Protein AF-A0A931YQI1-F1 (afdb_monomer)

Radius of gyration: 20.2 Å; Cα contacts (8 Å, |Δi|>4): 241; chains: 1; bounding box: 61×35×52 Å

Nearest PDB structures (foldseek):
  4rg7-assembly1_B  TM=4.042E-01  e=3.502E-01  Homo sapiens
  4g2v-assembly1_A  TM=3.066E-01  e=2.556E-01  Mus musculus
  8rch-assembly1_B  TM=4.484E-01  e=3.179E+00  Homo sapiens

Structure (mmCIF, N/CA/C/O backbone):
data_AF-A0A931YQI1-F1
#
_entry.id   AF-A0A931YQI1-F1
#
loop_
_atom_site.group_PDB
_atom_site.id
_atom_site.type_symbol
_atom_site.label_atom_id
_atom_site.label_alt_id
_atom_site.label_comp_id
_atom_site.label_asym_id
_atom_site.label_entity_id
_atom_site.label_seq_id
_atom_site.pdbx_PDB_ins_code
_atom_site.Cartn_x
_atom_site.Cartn_y
_atom_site.Cartn_z
_atom_site.occupancy
_atom_site.B_iso_or_equiv
_atom_site.auth_seq_id
_atom_site.auth_comp_id
_atom_site.auth_asym_id
_atom_site.auth_atom_id
_atom_site.pdbx_PDB_model_num
ATOM 1 N N . MET A 1 1 ? 25.572 1.770 -21.701 1.00 69.75 1 MET A N 1
ATOM 2 C CA . MET A 1 1 ? 25.308 1.684 -23.156 1.00 69.75 1 MET A CA 1
ATOM 3 C C . MET A 1 1 ? 24.157 0.734 -23.501 1.00 69.75 1 MET A C 1
ATOM 5 O O . MET A 1 1 ? 23.143 1.216 -23.980 1.00 69.75 1 MET A O 1
ATOM 9 N N . ALA A 1 2 ? 24.237 -0.583 -23.247 1.00 81.88 2 ALA A N 1
ATOM 10 C CA . ALA A 1 2 ? 23.136 -1.506 -23.600 1.00 81.88 2 ALA A CA 1
ATOM 11 C C . ALA A 1 2 ? 21.835 -1.260 -22.806 1.00 81.88 2 ALA A C 1
ATOM 13 O O . ALA A 1 2 ? 20.739 -1.320 -23.355 1.00 81.88 2 ALA A O 1
ATOM 14 N N . VAL A 1 3 ? 21.959 -0.948 -21.514 1.00 81.81 3 VAL A N 1
ATOM 15 C CA . VAL A 1 3 ? 20.817 -0.629 -20.645 1.00 81.81 3 VAL A CA 1
ATOM 16 C C . VAL A 1 3 ? 20.163 0.696 -21.044 1.00 81.81 3 VAL A C 1
ATOM 18 O O . VAL A 1 3 ? 18.943 0.760 -21.136 1.00 81.81 3 VAL A O 1
ATOM 21 N N . ASP A 1 4 ? 20.955 1.722 -21.357 1.00 82.75 4 ASP A N 1
ATOM 22 C CA . ASP A 1 4 ? 20.448 3.035 -21.786 1.00 82.75 4 ASP A CA 1
ATOM 23 C C . ASP A 1 4 ? 19.658 2.931 -23.098 1.00 82.75 4 ASP A C 1
ATOM 25 O O . ASP A 1 4 ? 18.602 3.541 -23.246 1.00 82.75 4 ASP A O 1
ATOM 29 N N . PHE A 1 5 ? 20.112 2.077 -24.024 1.00 88.25 5 PHE A N 1
ATOM 30 C CA . PHE A 1 5 ? 19.369 1.767 -25.246 1.00 88.25 5 PHE A CA 1
ATOM 31 C C . PHE A 1 5 ? 18.018 1.099 -24.953 1.00 88.25 5 PHE A C 1
ATOM 33 O O . PHE A 1 5 ? 17.005 1.442 -25.565 1.00 88.25 5 PHE A O 1
ATOM 40 N N . LEU A 1 6 ? 17.974 0.161 -24.000 1.00 86.94 6 LEU A N 1
ATOM 41 C CA . LEU A 1 6 ? 16.715 -0.457 -23.577 1.00 86.94 6 LEU A CA 1
ATOM 42 C C . LEU A 1 6 ? 15.779 0.561 -22.920 1.00 86.94 6 LEU A C 1
ATOM 44 O O . LEU A 1 6 ? 14.581 0.509 -23.179 1.00 86.94 6 LEU A O 1
ATOM 48 N N . TRP A 1 7 ? 16.303 1.507 -22.138 1.00 85.00 7 TRP A N 1
ATOM 49 C CA . TRP A 1 7 ? 15.513 2.605 -21.577 1.00 85.00 7 TRP A CA 1
ATOM 50 C C . TRP A 1 7 ? 14.932 3.518 -22.656 1.00 85.00 7 TRP A C 1
ATO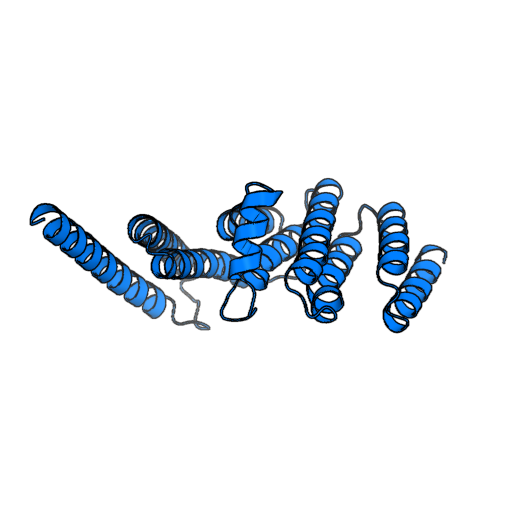M 52 O O . TRP A 1 7 ? 13.730 3.772 -22.641 1.00 85.00 7 TRP A O 1
ATOM 62 N N . ALA A 1 8 ? 15.734 3.940 -23.637 1.00 87.38 8 ALA A N 1
ATOM 63 C CA . ALA A 1 8 ? 15.239 4.725 -24.768 1.00 87.38 8 ALA A CA 1
ATOM 64 C C . ALA A 1 8 ? 14.134 3.973 -25.530 1.00 87.38 8 ALA A C 1
ATOM 66 O O . ALA A 1 8 ? 13.079 4.529 -25.833 1.00 87.38 8 ALA A O 1
ATOM 67 N N . ARG A 1 9 ? 14.321 2.667 -25.764 1.00 89.06 9 ARG A N 1
ATOM 68 C CA . ARG A 1 9 ? 13.300 1.824 -26.396 1.00 89.06 9 ARG A CA 1
ATOM 69 C C . ARG A 1 9 ? 12.042 1.689 -25.531 1.00 89.06 9 ARG A C 1
ATOM 71 O O . ARG A 1 9 ? 10.945 1.676 -26.079 1.00 89.06 9 ARG A O 1
ATOM 78 N N . ALA A 1 10 ? 12.180 1.586 -24.209 1.00 84.50 10 ALA A N 1
ATOM 79 C CA . ALA A 1 10 ? 11.050 1.541 -23.284 1.00 84.50 10 ALA A CA 1
ATOM 80 C C . ALA A 1 10 ? 10.209 2.824 -23.375 1.00 84.50 10 ALA A C 1
ATOM 82 O O . ALA A 1 10 ? 8.987 2.734 -23.468 1.00 84.50 10 ALA A O 1
ATOM 83 N N . ILE A 1 11 ? 10.852 3.994 -23.433 1.00 84.88 11 ILE A N 1
ATOM 84 C CA . ILE A 1 11 ? 10.171 5.287 -23.606 1.00 84.88 11 ILE A CA 1
ATOM 85 C C . ILE A 1 11 ? 9.353 5.289 -24.904 1.00 84.88 11 ILE A C 1
ATOM 87 O O . ILE A 1 11 ? 8.146 5.503 -24.858 1.00 84.88 11 ILE A O 1
ATOM 91 N N . VAL A 1 12 ? 9.960 4.908 -26.033 1.00 88.25 12 VAL A N 1
ATOM 92 C CA . VAL A 1 12 ? 9.254 4.833 -27.327 1.00 88.25 12 VAL A CA 1
ATOM 93 C C . VAL A 1 12 ? 8.060 3.871 -27.271 1.00 88.25 12 VAL A C 1
ATOM 95 O O . VAL A 1 12 ? 6.976 4.185 -27.750 1.00 88.25 12 VAL A O 1
ATOM 98 N N . ARG A 1 13 ? 8.208 2.686 -26.660 1.00 88.19 13 ARG A N 1
ATOM 99 C CA . ARG A 1 13 ? 7.087 1.734 -26.517 1.00 88.19 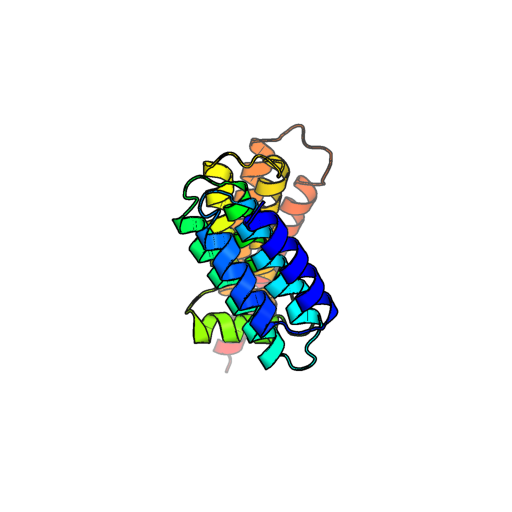13 ARG A CA 1
ATOM 100 C C . ARG A 1 13 ? 5.968 2.263 -25.623 1.00 88.19 13 ARG A C 1
ATOM 102 O O . ARG A 1 13 ? 4.812 1.906 -25.846 1.00 88.19 13 ARG A O 1
ATOM 109 N N . HIS A 1 14 ? 6.306 3.063 -24.613 1.00 84.06 14 HIS A N 1
ATOM 110 C CA . HIS A 1 14 ? 5.327 3.724 -23.758 1.00 84.06 14 HIS A CA 1
ATOM 111 C C . HIS A 1 14 ? 4.516 4.753 -24.554 1.00 84.06 14 HIS A C 1
ATOM 113 O O . HIS A 1 14 ? 3.289 4.709 -24.509 1.00 84.06 14 HIS A O 1
ATOM 119 N N . GLU A 1 15 ? 5.186 5.606 -25.334 1.00 85.12 15 GLU A N 1
ATOM 120 C CA . GLU A 1 15 ? 4.550 6.602 -26.210 1.00 85.12 15 GLU A CA 1
ATOM 121 C C . GLU A 1 15 ? 3.655 5.949 -27.274 1.00 85.12 15 GLU A C 1
ATOM 123 O O . GLU A 1 15 ? 2.538 6.395 -27.519 1.00 85.12 15 GLU A O 1
ATOM 128 N N . GLU A 1 16 ? 4.095 4.824 -27.845 1.00 89.88 16 GLU A N 1
ATOM 129 C CA . GLU A 1 16 ? 3.312 4.021 -28.795 1.00 89.88 16 GLU A CA 1
ATOM 130 C C . GLU A 1 16 ? 2.153 3.236 -28.135 1.00 89.88 16 GLU A C 1
ATOM 132 O O . GLU A 1 16 ? 1.448 2.495 -28.822 1.00 89.88 16 GLU A O 1
ATOM 137 N N . LYS A 1 17 ? 1.974 3.327 -26.808 1.00 88.19 17 LYS A N 1
ATOM 138 C CA . LYS A 1 17 ? 1.012 2.539 -26.009 1.00 88.19 17 LYS A CA 1
ATOM 139 C C . LYS A 1 17 ? 1.153 1.016 -26.158 1.00 88.19 17 LYS A C 1
ATOM 141 O O . LYS A 1 17 ? 0.227 0.249 -25.883 1.00 88.19 17 LYS A O 1
ATOM 146 N N . LYS A 1 18 ? 2.337 0.528 -26.541 1.00 90.00 18 LYS A N 1
ATOM 147 C CA . LYS A 1 18 ? 2.644 -0.907 -26.676 1.00 90.00 18 LYS A CA 1
ATOM 148 C C . LYS A 1 18 ? 3.073 -1.496 -25.334 1.00 90.00 18 LYS A C 1
ATOM 150 O O . LYS A 1 18 ? 4.205 -1.948 -25.156 1.00 90.00 18 LYS A O 1
ATOM 155 N N . TYR A 1 19 ? 2.157 -1.502 -24.366 1.00 88.88 19 TYR A N 1
ATOM 156 C CA . TYR A 1 19 ? 2.468 -1.810 -22.965 1.00 88.88 19 TYR A CA 1
ATOM 157 C C . TYR A 1 19 ? 3.000 -3.232 -22.724 1.00 88.88 19 TYR A C 1
ATOM 159 O O . TYR A 1 19 ? 3.830 -3.434 -21.840 1.00 88.88 19 TYR A O 1
ATOM 167 N N . TYR A 1 20 ? 2.592 -4.220 -23.526 1.00 86.25 20 TYR A N 1
ATOM 168 C CA . TYR A 1 20 ? 3.144 -5.578 -23.434 1.00 86.25 20 TYR A CA 1
ATOM 169 C C . TYR A 1 20 ? 4.604 -5.653 -23.911 1.00 86.25 20 TYR A C 1
ATOM 171 O O . TYR A 1 20 ? 5.420 -6.336 -23.291 1.00 86.25 20 TYR A O 1
ATOM 179 N N . GLU A 1 21 ? 4.962 -4.914 -24.966 1.00 87.94 21 GLU A N 1
ATOM 180 C CA . GLU A 1 21 ? 6.357 -4.801 -25.413 1.00 87.94 21 GLU A CA 1
ATOM 181 C C . GLU A 1 21 ? 7.197 -4.030 -24.391 1.00 87.94 21 GLU A C 1
ATOM 183 O O . GLU A 1 21 ? 8.312 -4.443 -24.068 1.00 87.94 21 GLU A O 1
ATOM 188 N N . LEU A 1 22 ? 6.641 -2.952 -23.828 1.00 87.06 22 LEU A N 1
ATOM 189 C CA . LEU A 1 22 ? 7.250 -2.215 -22.723 1.00 87.06 22 LEU A CA 1
ATOM 190 C C . LEU A 1 22 ? 7.536 -3.141 -21.531 1.00 87.06 22 LEU A C 1
ATOM 192 O O . LEU A 1 22 ? 8.652 -3.151 -21.019 1.00 87.06 22 LEU A O 1
ATOM 196 N N . LEU A 1 23 ? 6.578 -3.985 -21.134 1.00 86.06 23 LEU A N 1
ATOM 197 C CA . LEU A 1 23 ? 6.764 -4.957 -20.056 1.00 86.06 23 LEU A CA 1
ATOM 198 C C . LEU A 1 23 ? 7.920 -5.930 -20.346 1.00 86.06 23 LEU A C 1
ATOM 200 O O . LEU A 1 23 ? 8.713 -6.235 -19.451 1.00 86.06 23 LEU A O 1
ATOM 204 N N . ALA A 1 24 ? 8.052 -6.410 -21.586 1.00 87.44 24 ALA A N 1
ATOM 205 C CA . ALA A 1 24 ? 9.160 -7.281 -21.978 1.00 87.44 24 ALA A CA 1
ATOM 206 C C . ALA A 1 24 ? 10.521 -6.572 -21.848 1.00 87.44 24 ALA A C 1
ATOM 208 O O . ALA A 1 24 ? 11.465 -7.146 -21.300 1.00 87.44 24 ALA A O 1
ATOM 209 N N . ILE A 1 25 ? 10.607 -5.310 -22.278 1.00 86.38 25 ILE A N 1
ATOM 210 C CA . ILE A 1 25 ? 11.822 -4.494 -22.146 1.00 86.38 25 ILE A CA 1
ATOM 211 C C . ILE A 1 25 ? 12.145 -4.234 -20.671 1.00 86.38 25 ILE A C 1
ATOM 213 O O . ILE A 1 25 ? 13.283 -4.431 -20.250 1.00 86.38 25 ILE A O 1
ATOM 217 N N . ASN A 1 26 ? 11.149 -3.882 -19.860 1.00 85.31 26 ASN A N 1
ATOM 218 C CA . ASN A 1 26 ? 11.321 -3.638 -18.428 1.00 85.31 26 ASN A CA 1
ATOM 219 C C . ASN A 1 26 ? 11.852 -4.874 -17.694 1.00 85.31 26 ASN A C 1
ATOM 221 O O . ASN A 1 26 ? 12.753 -4.770 -16.860 1.00 85.31 26 ASN A O 1
ATOM 225 N N . ASN A 1 27 ? 11.352 -6.061 -18.048 1.00 86.56 27 ASN A N 1
ATOM 226 C CA . ASN A 1 27 ? 11.871 -7.319 -17.522 1.00 86.56 27 ASN A CA 1
ATOM 227 C C . ASN A 1 27 ? 13.351 -7.524 -17.891 1.00 86.56 27 ASN A C 1
ATOM 229 O O . ASN A 1 27 ? 14.128 -7.975 -17.050 1.00 86.56 27 ASN A O 1
ATOM 233 N N . LEU A 1 28 ? 13.774 -7.167 -19.108 1.00 89.75 28 LEU A N 1
ATOM 234 C CA . LEU A 1 28 ? 15.187 -7.231 -19.503 1.00 89.75 28 LEU A CA 1
ATOM 235 C C . LEU A 1 28 ? 16.039 -6.228 -18.717 1.00 89.75 28 LEU A C 1
ATOM 237 O O . LEU A 1 28 ? 17.078 -6.614 -18.185 1.00 89.75 28 LEU A O 1
ATOM 241 N N . ILE A 1 29 ? 15.573 -4.985 -18.559 1.00 88.25 29 ILE A N 1
ATOM 242 C CA . ILE A 1 29 ? 16.254 -3.964 -17.746 1.00 88.25 29 ILE A CA 1
ATOM 243 C C . ILE A 1 29 ? 16.435 -4.466 -16.306 1.00 88.25 29 ILE A C 1
ATOM 245 O O . ILE A 1 29 ? 17.548 -4.435 -15.785 1.00 88.25 29 ILE A O 1
ATOM 249 N N . SER A 1 30 ? 15.393 -5.026 -15.680 1.00 88.94 30 SER A N 1
ATOM 250 C CA . SER A 1 30 ? 15.501 -5.574 -14.315 1.00 88.94 30 SER A CA 1
ATOM 251 C C . SER A 1 30 ? 16.450 -6.767 -14.189 1.00 88.94 30 SER A C 1
ATOM 253 O O . SER A 1 30 ? 17.034 -6.977 -13.130 1.00 88.94 30 SER A O 1
ATOM 255 N N . LYS A 1 31 ? 16.642 -7.547 -15.261 1.00 90.00 31 LYS A N 1
ATOM 256 C CA . LYS A 1 31 ? 17.619 -8.644 -15.285 1.00 90.00 31 LYS A CA 1
ATOM 257 C C . LYS A 1 31 ? 19.049 -8.126 -15.410 1.00 90.00 31 LYS A C 1
ATOM 259 O O . LYS A 1 31 ? 19.952 -8.745 -14.860 1.00 90.00 31 LYS A O 1
ATOM 264 N N . LEU A 1 32 ? 19.245 -7.009 -16.109 1.00 92.38 32 LEU A N 1
ATOM 265 C CA . LEU A 1 32 ? 20.549 -6.358 -16.262 1.00 92.38 32 LEU A CA 1
ATOM 266 C C . LEU A 1 32 ? 20.934 -5.526 -15.032 1.00 92.38 32 LEU A C 1
ATOM 268 O O . LEU A 1 32 ? 22.115 -5.409 -14.721 1.00 92.38 32 LEU A O 1
ATOM 272 N N . GLN A 1 33 ? 19.952 -4.974 -14.317 1.00 92.19 33 GLN A N 1
ATOM 273 C CA . GLN A 1 33 ? 20.154 -4.163 -13.112 1.00 92.19 33 GLN A CA 1
ATOM 274 C C . GLN A 1 33 ? 19.349 -4.694 -11.907 1.00 92.19 33 GLN A C 1
ATOM 276 O O . GLN A 1 33 ? 18.559 -3.957 -11.313 1.00 92.19 33 GLN A O 1
ATOM 281 N N . PRO A 1 34 ? 19.533 -5.963 -11.494 1.00 94.69 34 PRO A N 1
ATOM 282 C CA . PRO A 1 34 ? 18.679 -6.583 -10.478 1.00 94.69 34 PRO A CA 1
ATOM 283 C C . PRO A 1 34 ? 18.849 -5.953 -9.092 1.00 94.69 34 PRO A C 1
ATOM 285 O O . PRO A 1 34 ? 17.885 -5.880 -8.330 1.00 94.69 34 PRO A O 1
ATOM 288 N N . ASN A 1 35 ? 20.048 -5.449 -8.793 1.00 94.31 35 ASN A N 1
ATOM 289 C CA . ASN A 1 35 ? 20.417 -4.878 -7.496 1.00 94.31 35 ASN A CA 1
ATOM 290 C C . ASN A 1 35 ? 20.220 -3.354 -7.436 1.00 94.31 35 ASN A C 1
ATOM 292 O O . ASN A 1 35 ? 20.783 -2.700 -6.561 1.00 94.31 35 ASN A O 1
ATOM 296 N N . PHE A 1 36 ? 19.492 -2.771 -8.398 1.00 94.88 36 PHE A N 1
ATOM 297 C CA . PHE A 1 36 ? 19.206 -1.340 -8.422 1.00 94.88 36 PHE A CA 1
ATOM 298 C C . PHE A 1 36 ? 17.721 -1.088 -8.110 1.00 94.88 36 PHE A C 1
ATOM 300 O O . PHE A 1 36 ? 16.880 -1.210 -9.005 1.00 94.88 36 PHE A O 1
ATOM 307 N N . PRO A 1 37 ? 17.362 -0.739 -6.855 1.00 95.44 37 PRO A N 1
ATOM 308 C CA . PRO A 1 37 ? 15.968 -0.617 -6.423 1.00 95.44 37 PRO A CA 1
ATOM 309 C C . PRO A 1 37 ? 15.128 0.348 -7.258 1.00 95.44 37 PRO A C 1
ATOM 311 O O . PRO A 1 37 ? 13.953 0.080 -7.491 1.00 95.44 37 PRO A O 1
ATOM 314 N N . ALA A 1 38 ? 15.727 1.434 -7.754 1.00 93.69 38 ALA A N 1
ATOM 315 C CA . ALA A 1 38 ? 15.022 2.448 -8.534 1.00 93.69 38 ALA A CA 1
ATOM 316 C C . ALA A 1 38 ? 14.367 1.879 -9.805 1.00 93.69 38 ALA A C 1
ATOM 318 O O . ALA A 1 38 ? 13.267 2.297 -10.151 1.00 93.69 38 ALA A O 1
ATOM 319 N N . VAL A 1 39 ? 14.977 0.877 -10.456 1.00 93.38 39 VAL A N 1
ATOM 320 C CA . VAL A 1 39 ? 14.376 0.178 -11.612 1.00 93.38 39 VAL A CA 1
ATOM 321 C C . VAL A 1 39 ? 13.083 -0.523 -11.200 1.00 93.38 39 VAL A C 1
ATOM 323 O O . VAL A 1 39 ? 12.082 -0.456 -11.911 1.00 93.38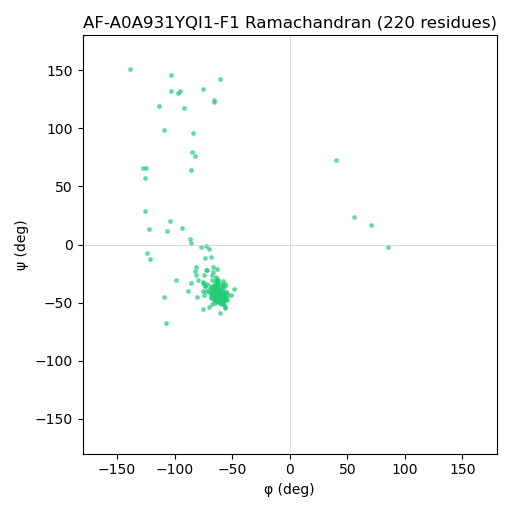 39 VAL A O 1
ATOM 326 N N . TRP A 1 40 ? 13.090 -1.186 -10.044 1.00 96.81 40 TRP A N 1
ATOM 327 C CA . TRP A 1 40 ? 11.931 -1.912 -9.529 1.00 96.81 40 TRP A CA 1
ATOM 328 C C . TRP A 1 40 ? 10.806 -0.969 -9.120 1.00 96.81 40 TRP A C 1
ATOM 330 O O . TRP A 1 40 ? 9.660 -1.208 -9.495 1.00 96.81 40 TRP A O 1
ATOM 340 N N . ILE A 1 41 ? 11.149 0.109 -8.410 1.00 96.62 41 ILE A N 1
ATOM 341 C CA . ILE A 1 41 ? 10.206 1.145 -7.975 1.00 96.62 41 ILE A CA 1
ATOM 342 C C . ILE A 1 41 ? 9.561 1.797 -9.197 1.00 96.62 41 ILE A C 1
ATOM 344 O O . ILE A 1 41 ? 8.347 1.714 -9.363 1.00 96.62 41 ILE A O 1
ATOM 348 N N . PHE A 1 42 ? 10.371 2.379 -10.086 1.00 93.69 42 PHE A N 1
ATOM 349 C CA . PHE A 1 42 ? 9.878 3.137 -11.233 1.00 93.69 42 PHE A CA 1
ATOM 350 C C . PHE A 1 42 ? 8.938 2.303 -12.104 1.00 93.69 42 PHE A C 1
ATOM 352 O O . PHE A 1 42 ? 7.845 2.745 -12.447 1.00 93.69 42 PHE A O 1
ATOM 359 N N . GLN A 1 43 ? 9.333 1.072 -12.436 1.00 93.94 43 GLN A N 1
ATOM 360 C CA . GLN A 1 43 ? 8.532 0.242 -13.330 1.00 93.94 43 GLN A CA 1
ATOM 361 C C . GLN A 1 43 ? 7.268 -0.295 -12.656 1.00 93.94 43 GLN A C 1
ATOM 363 O O . GLN A 1 43 ? 6.229 -0.380 -13.311 1.00 93.94 43 GLN A O 1
ATOM 368 N N . ALA A 1 44 ? 7.322 -0.624 -11.360 1.00 97.38 44 ALA A N 1
ATOM 369 C CA . ALA A 1 44 ? 6.132 -1.013 -10.609 1.00 97.38 44 ALA A CA 1
ATOM 370 C C . ALA A 1 44 ? 5.104 0.122 -10.564 1.00 97.38 44 ALA A C 1
ATOM 372 O O . ALA A 1 44 ? 3.938 -0.104 -10.890 1.00 97.38 44 ALA A O 1
ATOM 373 N N . TRP A 1 45 ? 5.554 1.341 -10.258 1.00 97.31 45 TRP A N 1
ATOM 374 C CA . TRP A 1 45 ? 4.718 2.538 -10.273 1.00 97.31 45 TRP A CA 1
ATOM 375 C C . TRP A 1 45 ? 4.151 2.826 -11.663 1.00 97.31 45 TRP A C 1
ATOM 377 O O . TRP A 1 45 ? 2.947 3.018 -11.813 1.00 97.31 45 TRP A O 1
ATOM 387 N N . ASN A 1 46 ? 4.985 2.784 -12.703 1.00 94.62 46 ASN A N 1
ATOM 388 C CA . ASN A 1 46 ? 4.539 3.024 -14.072 1.00 94.62 46 ASN A CA 1
ATOM 389 C C . ASN A 1 46 ? 3.432 2.044 -14.494 1.00 94.62 46 ASN A C 1
ATOM 391 O O . ASN A 1 46 ? 2.446 2.451 -15.099 1.00 94.62 46 ASN A O 1
ATOM 395 N N . MET A 1 47 ? 3.553 0.761 -14.137 1.00 95.62 47 MET A N 1
ATOM 396 C CA . MET A 1 47 ? 2.507 -0.230 -14.403 1.00 95.62 47 MET A CA 1
ATOM 397 C C . MET A 1 47 ? 1.237 0.033 -13.592 1.00 95.62 47 MET A C 1
ATOM 399 O O . MET A 1 47 ? 0.146 0.067 -14.160 1.00 95.62 47 MET A O 1
ATOM 403 N N . ALA A 1 48 ? 1.371 0.212 -12.278 1.00 97.75 48 ALA A N 1
ATOM 404 C CA . ALA A 1 48 ? 0.228 0.272 -11.376 1.00 97.75 48 ALA A CA 1
ATOM 405 C C . ALA A 1 48 ? -0.561 1.587 -11.461 1.00 97.75 48 ALA A C 1
ATOM 407 O O . ALA A 1 48 ? -1.760 1.583 -11.193 1.00 97.75 48 ALA A O 1
ATOM 408 N N . TYR A 1 49 ? 0.090 2.681 -11.862 1.00 96.12 49 TYR A N 1
ATOM 409 C CA . TYR A 1 49 ? -0.532 3.997 -11.986 1.00 96.12 49 TYR A CA 1
ATOM 410 C C . TYR A 1 49 ? -0.725 4.396 -13.446 1.00 96.12 49 TYR A C 1
ATOM 412 O O . TYR A 1 49 ? -1.861 4.454 -13.904 1.00 96.12 49 TYR A O 1
ATOM 420 N N . ASN A 1 50 ? 0.356 4.631 -14.194 1.00 94.31 50 ASN A N 1
ATOM 421 C CA . ASN A 1 50 ? 0.268 5.251 -15.521 1.00 94.31 50 ASN A CA 1
ATOM 422 C C . ASN A 1 50 ? -0.369 4.315 -16.547 1.00 94.31 50 ASN A C 1
ATOM 424 O O . ASN A 1 50 ? -1.363 4.661 -17.173 1.00 94.31 50 ASN A O 1
ATOM 428 N N . ILE A 1 51 ? 0.157 3.096 -16.689 1.00 93.25 51 ILE A N 1
ATOM 429 C CA . ILE A 1 51 ? -0.392 2.132 -17.644 1.00 93.25 51 ILE A CA 1
ATOM 430 C C . ILE A 1 51 ? -1.803 1.737 -17.218 1.00 93.25 51 ILE A C 1
ATOM 432 O O . ILE A 1 51 ? -2.689 1.712 -18.059 1.00 93.25 51 ILE A O 1
ATOM 436 N N . ALA A 1 52 ? -2.045 1.470 -15.930 1.00 96.19 52 ALA A N 1
ATOM 437 C CA . ALA A 1 52 ? -3.389 1.170 -15.441 1.00 96.19 52 ALA A CA 1
ATOM 438 C C . ALA A 1 52 ? -4.382 2.318 -15.708 1.00 96.19 52 ALA A C 1
ATOM 440 O O . ALA A 1 52 ? -5.547 2.061 -16.011 1.00 96.19 52 ALA A O 1
ATOM 441 N N . TYR A 1 53 ? -3.957 3.580 -15.624 1.00 94.19 53 TYR A N 1
ATOM 442 C CA . TYR A 1 53 ? -4.813 4.736 -15.893 1.00 94.19 53 TYR A CA 1
ATOM 443 C C . TYR A 1 53 ? -5.392 4.720 -17.316 1.00 94.19 53 TYR A C 1
ATOM 445 O O . TYR A 1 53 ? -6.580 4.995 -17.472 1.00 94.19 53 TYR A O 1
ATOM 453 N N . GLU A 1 54 ? -4.617 4.261 -18.298 1.00 93.12 54 GLU A N 1
ATOM 454 C CA . GLU A 1 54 ? -4.970 4.222 -19.728 1.00 93.12 54 GLU A CA 1
ATOM 455 C C . GLU A 1 54 ? -6.083 3.223 -20.092 1.00 93.12 54 GLU A C 1
ATOM 457 O O . GLU A 1 54 ? -6.583 3.237 -21.214 1.00 93.12 54 GLU A O 1
ATOM 462 N N . TRP A 1 55 ? -6.485 2.339 -19.174 1.00 92.38 55 TRP A N 1
ATOM 463 C CA . TRP A 1 55 ? -7.547 1.353 -19.416 1.00 92.38 55 TRP A CA 1
ATOM 464 C C . TRP A 1 55 ? -8.856 1.755 -18.758 1.00 92.38 55 TRP A C 1
ATOM 466 O O . TRP A 1 55 ? -8.864 1.987 -17.559 1.00 92.38 55 TRP A O 1
ATOM 476 N N . ASP A 1 56 ? -9.988 1.706 -19.454 1.00 91.31 56 ASP A N 1
ATOM 477 C CA . ASP A 1 56 ? -11.274 2.095 -18.850 1.00 91.31 56 ASP A CA 1
ATOM 478 C C . ASP A 1 56 ? -11.829 1.060 -17.861 1.00 91.31 56 ASP A C 1
ATOM 480 O O . ASP A 1 56 ? -12.311 1.398 -16.774 1.00 91.31 56 ASP A O 1
ATOM 484 N N . SER A 1 57 ? -11.758 -0.222 -18.230 1.00 96.19 57 SER A N 1
ATOM 485 C CA . SER A 1 57 ? -12.385 -1.304 -17.468 1.00 96.19 57 SER A CA 1
ATOM 486 C C . SER A 1 57 ? -11.600 -1.629 -16.187 1.00 96.19 57 SER A C 1
ATOM 488 O O . SER A 1 57 ? -10.385 -1.857 -16.285 1.00 96.19 57 SER A O 1
ATOM 490 N N . PRO A 1 58 ? -12.258 -1.783 -15.022 1.00 96.81 58 PRO A N 1
ATOM 491 C CA . PRO A 1 58 ? -11.582 -2.120 -13.767 1.00 96.81 58 PRO A CA 1
ATOM 492 C C . PRO A 1 58 ? -10.797 -3.439 -13.837 1.00 96.81 58 PRO A C 1
ATOM 494 O O . PRO A 1 58 ? -9.729 -3.548 -13.239 1.00 96.81 58 PRO A O 1
ATOM 497 N N . GLN A 1 59 ? -11.253 -4.408 -14.638 1.00 97.44 59 GLN A N 1
ATOM 498 C CA . GLN A 1 59 ? -10.577 -5.689 -14.864 1.00 97.44 59 GLN A CA 1
ATOM 499 C C . GLN A 1 59 ? -9.196 -5.496 -15.507 1.00 97.44 59 GLN A C 1
ATOM 501 O O . GLN A 1 59 ? -8.213 -6.094 -15.071 1.00 97.44 59 GLN A O 1
ATOM 506 N N . ASN A 1 60 ? -9.099 -4.662 -16.549 1.00 96.00 60 ASN A N 1
ATOM 507 C CA . ASN A 1 60 ? -7.817 -4.399 -17.208 1.00 96.00 60 ASN A CA 1
ATOM 508 C C . ASN A 1 60 ? -6.910 -3.506 -16.352 1.00 96.00 60 ASN A C 1
ATOM 510 O O . ASN A 1 60 ? -5.711 -3.774 -16.297 1.00 96.00 60 ASN A O 1
ATOM 514 N N . LYS A 1 61 ? -7.465 -2.531 -15.614 1.00 97.44 61 LYS A N 1
ATOM 515 C CA . LYS A 1 61 ? -6.699 -1.760 -14.618 1.00 97.44 61 LYS A CA 1
ATOM 516 C C . LYS A 1 61 ? -6.073 -2.684 -13.568 1.00 97.44 61 LYS A C 1
ATOM 518 O O . LYS A 1 61 ? -4.872 -2.604 -13.313 1.00 97.44 61 LYS A O 1
ATOM 523 N N . TRP A 1 62 ? -6.862 -3.618 -13.027 1.00 98.00 62 TRP A N 1
ATOM 524 C CA . TRP A 1 62 ? -6.404 -4.583 -12.028 1.00 98.00 62 TRP A CA 1
ATOM 525 C C . TRP A 1 62 ? -5.248 -5.452 -12.527 1.00 98.00 62 TRP A C 1
ATOM 527 O O . TRP A 1 62 ? -4.275 -5.630 -11.799 1.00 98.00 62 TRP A O 1
ATOM 537 N N . LYS A 1 63 ? -5.286 -5.935 -13.778 1.00 96.81 63 LYS A N 1
ATOM 538 C CA . LYS A 1 63 ? -4.168 -6.709 -14.354 1.00 96.81 63 LYS A CA 1
ATOM 539 C C . LYS A 1 63 ? -2.840 -5.953 -14.251 1.00 96.81 63 LYS A C 1
ATOM 541 O O . LYS A 1 63 ? -1.829 -6.549 -13.879 1.00 96.81 63 LYS A O 1
ATOM 546 N N . TRP A 1 64 ? -2.836 -4.653 -14.542 1.00 97.25 64 TRP A N 1
ATOM 547 C CA . TRP A 1 64 ? -1.631 -3.824 -14.478 1.00 97.25 64 TRP A CA 1
ATOM 548 C C . TRP A 1 64 ? -1.226 -3.475 -13.046 1.00 97.25 64 TRP A C 1
ATOM 550 O O . TRP A 1 64 ? -0.044 -3.589 -12.722 1.00 97.25 64 TRP A O 1
ATOM 560 N N . ILE A 1 65 ? -2.189 -3.166 -12.172 1.00 98.31 65 ILE A N 1
ATOM 561 C CA . ILE A 1 65 ? -1.955 -2.971 -10.731 1.00 98.31 65 ILE A CA 1
ATOM 562 C C . ILE A 1 65 ? -1.297 -4.214 -10.123 1.00 98.31 65 ILE A C 1
ATOM 564 O O . ILE A 1 65 ? -0.207 -4.127 -9.558 1.00 98.31 65 ILE A O 1
ATOM 568 N N . ARG A 1 66 ? -1.900 -5.392 -10.313 1.00 98.00 66 ARG A N 1
ATOM 569 C CA . ARG A 1 66 ? -1.372 -6.674 -9.832 1.00 98.00 66 ARG A CA 1
ATOM 570 C C . ARG A 1 66 ? 0.018 -6.960 -10.397 1.00 98.00 66 ARG A C 1
ATOM 572 O O . ARG A 1 66 ? 0.903 -7.402 -9.663 1.00 98.00 66 ARG A O 1
ATOM 579 N N . THR A 1 67 ? 0.238 -6.674 -11.681 1.00 96.50 67 THR A N 1
ATOM 580 C CA . THR A 1 67 ? 1.553 -6.848 -12.317 1.00 96.50 67 THR A CA 1
ATOM 581 C C . THR A 1 67 ? 2.603 -5.932 -11.684 1.00 96.50 67 THR A C 1
ATOM 583 O O . THR A 1 67 ? 3.692 -6.406 -11.361 1.00 96.50 67 THR A O 1
ATOM 586 N N . GLY A 1 68 ? 2.277 -4.660 -11.436 1.00 97.75 68 GLY A N 1
ATOM 587 C CA . GLY A 1 68 ? 3.158 -3.706 -10.759 1.00 97.75 68 GLY A CA 1
ATOM 588 C C . GLY A 1 68 ? 3.513 -4.133 -9.333 1.00 97.75 68 GLY A C 1
ATOM 589 O O . GLY A 1 68 ? 4.695 -4.199 -8.989 1.00 97.75 68 GLY A O 1
ATOM 590 N N . LEU A 1 69 ? 2.514 -4.529 -8.536 1.00 98.50 69 LEU A N 1
ATOM 591 C CA . LEU A 1 69 ? 2.719 -5.050 -7.178 1.00 98.50 69 LEU A CA 1
ATOM 592 C C . LEU A 1 69 ? 3.608 -6.304 -7.179 1.00 98.50 69 LEU A C 1
ATOM 594 O O . LEU A 1 69 ? 4.578 -6.382 -6.424 1.00 98.50 69 LEU A O 1
ATOM 598 N N . SER A 1 70 ? 3.337 -7.266 -8.068 1.00 97.25 70 SER A N 1
ATOM 599 C CA . SER A 1 70 ? 4.150 -8.483 -8.220 1.00 97.25 70 SER A CA 1
ATOM 600 C C . SER A 1 70 ? 5.589 -8.168 -8.642 1.00 97.25 70 SER A C 1
ATOM 602 O O . SER A 1 70 ? 6.541 -8.783 -8.154 1.00 97.25 70 SER A O 1
ATOM 604 N N . PHE A 1 71 ? 5.775 -7.185 -9.525 1.00 96.44 71 PHE A N 1
ATOM 605 C CA . PHE A 1 71 ? 7.095 -6.747 -9.967 1.00 96.44 71 PHE A CA 1
ATOM 606 C C . PHE A 1 71 ? 7.899 -6.130 -8.819 1.00 96.44 71 PHE A C 1
ATOM 608 O O . PHE A 1 71 ? 9.032 -6.548 -8.579 1.00 96.44 71 PHE A O 1
ATOM 615 N N . ALA A 1 72 ? 7.304 -5.219 -8.046 1.00 98.12 72 ALA A N 1
ATOM 616 C CA . ALA A 1 72 ? 7.943 -4.662 -6.856 1.00 98.12 72 ALA A CA 1
ATOM 617 C C . ALA A 1 72 ? 8.256 -5.741 -5.806 1.00 98.12 72 ALA A C 1
ATOM 619 O O . ALA A 1 72 ? 9.380 -5.772 -5.301 1.00 98.12 72 ALA A O 1
ATOM 620 N N . LYS A 1 73 ? 7.337 -6.689 -5.545 1.00 97.94 73 LYS A N 1
ATOM 621 C CA . LYS A 1 73 ? 7.595 -7.857 -4.676 1.00 97.94 73 LYS A CA 1
ATOM 622 C C . LYS A 1 73 ? 8.830 -8.632 -5.130 1.00 97.94 73 LYS A C 1
ATOM 624 O O . LYS A 1 73 ? 9.709 -8.904 -4.316 1.00 97.94 73 LYS A O 1
ATOM 629 N N . LYS A 1 74 ? 8.959 -8.944 -6.423 1.00 97.06 74 LYS A N 1
ATOM 630 C CA . LYS A 1 74 ? 10.165 -9.602 -6.965 1.00 97.06 74 LYS A CA 1
ATOM 631 C C . LYS A 1 74 ? 11.420 -8.758 -6.744 1.00 97.06 74 LYS A C 1
ATOM 633 O O . LYS A 1 74 ? 12.458 -9.299 -6.361 1.00 97.06 74 LYS A O 1
ATOM 638 N N . GLY A 1 75 ? 11.313 -7.442 -6.910 1.00 97.38 75 GLY A N 1
ATOM 639 C CA .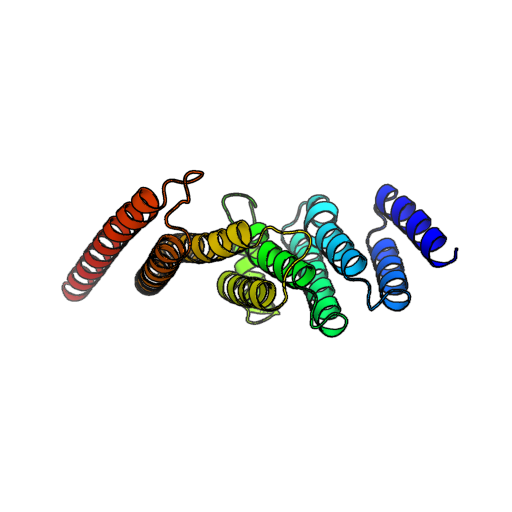 GLY A 1 75 ? 12.387 -6.506 -6.596 1.00 97.38 75 GLY A CA 1
ATOM 640 C C . GLY A 1 75 ? 12.844 -6.583 -5.141 1.00 97.38 75 GLY A C 1
ATOM 641 O O . GLY A 1 75 ? 14.048 -6.540 -4.891 1.00 97.38 75 GLY A O 1
ATOM 642 N N . THR A 1 76 ? 11.920 -6.775 -4.189 1.00 97.75 76 THR A N 1
ATOM 643 C CA . THR A 1 76 ? 12.254 -6.912 -2.757 1.00 97.75 76 THR A CA 1
ATOM 644 C C . THR A 1 76 ? 13.116 -8.140 -2.467 1.00 97.75 76 THR A C 1
ATOM 646 O O . THR A 1 76 ? 13.968 -8.091 -1.584 1.00 97.75 76 THR A O 1
ATOM 649 N N . LEU A 1 77 ? 12.957 -9.217 -3.247 1.00 96.88 77 LEU A N 1
ATOM 650 C CA . LEU A 1 77 ? 13.777 -10.427 -3.127 1.00 96.88 77 LEU A CA 1
ATOM 651 C C . LEU A 1 77 ? 15.207 -10.196 -3.627 1.00 96.88 77 LEU A C 1
ATOM 653 O O . LEU A 1 77 ? 16.151 -10.776 -3.098 1.00 96.88 77 LEU A O 1
ATOM 657 N N . LYS A 1 78 ? 15.374 -9.348 -4.649 1.00 97.06 78 LYS A N 1
ATOM 658 C CA . LYS A 1 78 ? 16.691 -8.958 -5.178 1.00 97.06 78 LYS A CA 1
ATOM 659 C C . LYS A 1 78 ? 17.357 -7.862 -4.349 1.00 97.06 78 LYS A C 1
ATOM 661 O O . LYS A 1 78 ? 18.578 -7.791 -4.305 1.00 97.06 78 LYS A O 1
ATOM 666 N N . ASN A 1 79 ? 16.563 -7.048 -3.657 1.00 97.06 79 ASN A N 1
ATOM 667 C CA . ASN A 1 79 ? 17.014 -5.910 -2.862 1.00 97.06 79 ASN A CA 1
ATOM 668 C C . ASN A 1 79 ? 16.511 -6.030 -1.410 1.00 97.06 79 ASN A C 1
ATOM 670 O O . ASN A 1 79 ? 15.719 -5.198 -0.960 1.00 97.06 79 ASN A O 1
ATOM 674 N N . PRO A 1 80 ? 16.971 -7.041 -0.644 1.00 96.81 80 PRO A N 1
ATOM 675 C CA . PRO A 1 80 ? 16.392 -7.408 0.653 1.00 96.81 80 PRO A CA 1
ATOM 676 C C . PRO A 1 80 ? 16.636 -6.392 1.780 1.00 96.81 80 PRO A C 1
ATOM 678 O O . PRO A 1 80 ? 16.120 -6.578 2.880 1.00 96.81 80 PRO A O 1
ATOM 681 N N . LYS A 1 81 ? 17.409 -5.332 1.517 1.00 96.12 81 LYS A N 1
ATOM 682 C CA . LYS A 1 81 ? 17.703 -4.238 2.456 1.00 96.12 81 LYS A CA 1
ATOM 683 C C . LYS A 1 81 ? 17.297 -2.862 1.920 1.00 96.12 81 LYS A C 1
ATOM 685 O O . LYS A 1 81 ? 17.758 -1.846 2.426 1.00 96.12 81 LYS A O 1
ATOM 690 N N . SER A 1 82 ? 16.500 -2.801 0.852 1.00 96.62 82 SER A N 1
ATOM 691 C CA . SER A 1 82 ? 16.076 -1.517 0.293 1.00 96.62 82 SER A CA 1
ATOM 692 C C . SER A 1 82 ? 14.859 -0.985 1.043 1.00 96.62 82 SER A C 1
ATOM 694 O O . SER A 1 82 ? 13.727 -1.342 0.723 1.00 96.62 82 SER A O 1
ATOM 696 N N . GLY A 1 83 ? 15.102 -0.106 2.021 1.00 96.81 83 GLY A N 1
ATOM 697 C CA . GLY A 1 83 ? 14.036 0.602 2.728 1.00 96.81 83 GLY A CA 1
ATOM 698 C C . GLY A 1 83 ? 13.112 1.370 1.779 1.00 96.81 83 GLY A C 1
ATOM 699 O O . GLY A 1 83 ? 11.899 1.299 1.932 1.00 96.81 83 GLY A O 1
ATOM 700 N N . ASP A 1 84 ? 13.664 2.019 0.748 1.00 96.62 84 ASP A N 1
ATOM 701 C CA . ASP A 1 84 ? 12.870 2.766 -0.237 1.00 96.62 84 ASP A CA 1
ATOM 702 C C . ASP A 1 84 ? 11.921 1.857 -1.021 1.00 96.62 84 ASP A C 1
ATOM 704 O O . ASP A 1 84 ? 10.730 2.130 -1.087 1.00 96.62 84 ASP A O 1
ATOM 708 N N . LEU A 1 85 ? 12.401 0.725 -1.545 1.00 97.75 85 LEU A N 1
ATOM 709 C CA . LEU A 1 85 ? 11.535 -0.203 -2.275 1.00 97.75 85 LEU A CA 1
ATOM 710 C C . LEU A 1 85 ? 10.452 -0.812 -1.373 1.00 97.75 85 LEU A C 1
ATOM 712 O O . LEU A 1 85 ? 9.334 -1.041 -1.831 1.00 97.75 85 LEU A O 1
ATOM 716 N N . PHE A 1 86 ? 10.763 -1.069 -0.100 1.00 98.44 86 PHE A N 1
ATOM 717 C CA . PHE A 1 86 ? 9.764 -1.539 0.860 1.00 98.44 86 PHE A CA 1
ATOM 718 C C . PHE A 1 86 ? 8.705 -0.476 1.127 1.00 98.44 86 PHE A C 1
ATOM 720 O O . PHE A 1 86 ? 7.519 -0.795 1.117 1.00 98.44 86 PHE A O 1
ATOM 727 N N . PHE A 1 87 ? 9.114 0.780 1.317 1.00 98.06 87 PHE A N 1
ATOM 728 C CA . PHE A 1 87 ? 8.169 1.870 1.517 1.00 98.06 87 PHE A CA 1
ATOM 729 C C . PHE A 1 87 ? 7.251 2.019 0.307 1.00 98.06 87 PHE A C 1
ATOM 731 O O . PHE A 1 87 ? 6.038 2.014 0.468 1.00 98.06 87 PHE A O 1
ATOM 738 N N . GLU A 1 88 ? 7.820 2.060 -0.895 1.00 98.12 88 GLU A N 1
ATOM 739 C CA . GLU A 1 88 ? 7.075 2.248 -2.138 1.00 98.12 88 GLU A CA 1
ATOM 740 C C . GLU A 1 88 ? 6.072 1.122 -2.395 1.00 98.12 88 GLU A C 1
ATOM 742 O O . GLU A 1 88 ? 4.922 1.366 -2.761 1.00 98.12 88 GLU A O 1
ATOM 747 N N . LEU A 1 89 ? 6.472 -0.127 -2.137 1.00 98.56 89 LEU A N 1
ATOM 748 C CA . LEU A 1 89 ? 5.556 -1.259 -2.213 1.00 98.56 89 LEU A CA 1
ATOM 749 C C . LEU A 1 89 ? 4.424 -1.138 -1.188 1.00 98.56 89 LEU A C 1
ATOM 751 O O . LEU A 1 89 ? 3.260 -1.319 -1.540 1.00 98.56 89 LEU A O 1
ATOM 755 N N . GLY A 1 90 ? 4.746 -0.803 0.061 1.00 98.25 90 GLY A N 1
ATOM 756 C CA . GLY A 1 90 ? 3.739 -0.597 1.098 1.00 98.25 90 GLY A CA 1
ATOM 757 C C . GLY A 1 90 ? 2.788 0.557 0.781 1.00 98.25 90 GLY A C 1
ATOM 758 O O . GLY A 1 90 ? 1.578 0.419 0.929 1.00 98.25 90 GLY A O 1
ATOM 759 N N . TYR A 1 91 ? 3.311 1.659 0.252 1.00 97.88 91 TYR A N 1
ATOM 760 C CA . TYR A 1 91 ? 2.518 2.808 -0.157 1.00 97.88 91 TYR A CA 1
ATOM 761 C C . TYR A 1 91 ? 1.585 2.477 -1.327 1.00 97.88 91 TYR A C 1
ATOM 763 O O . TYR A 1 91 ? 0.426 2.879 -1.305 1.00 97.88 91 TYR A O 1
ATOM 771 N N . MET A 1 92 ? 2.021 1.678 -2.309 1.00 98.50 92 MET A N 1
ATOM 772 C CA . MET A 1 92 ? 1.129 1.183 -3.366 1.00 98.50 92 MET A CA 1
ATOM 773 C C . MET A 1 92 ? -0.047 0.373 -2.800 1.00 98.50 92 MET A C 1
ATOM 775 O O . MET A 1 92 ? -1.182 0.569 -3.231 1.00 98.50 92 MET A O 1
ATOM 779 N N . TYR A 1 93 ? 0.198 -0.486 -1.805 1.00 98.50 93 TYR A N 1
ATOM 780 C CA . TYR A 1 93 ? -0.860 -1.224 -1.101 1.00 98.50 93 TYR A CA 1
ATOM 781 C C . TYR A 1 93 ? -1.831 -0.330 -0.324 1.00 98.50 93 TYR A C 1
ATOM 783 O O . TYR A 1 93 ? -3.003 -0.674 -0.166 1.00 98.50 93 TYR A O 1
ATOM 791 N N . LEU A 1 94 ? -1.365 0.820 0.154 1.00 97.06 94 LEU A N 1
ATOM 792 C CA . LEU A 1 94 ? -2.222 1.806 0.794 1.00 97.06 94 LEU A CA 1
ATOM 793 C C . LEU A 1 94 ? -3.060 2.569 -0.236 1.00 97.06 94 LEU A C 1
ATOM 795 O O . LEU A 1 94 ? -4.283 2.618 -0.147 1.00 97.06 94 LEU A O 1
ATOM 799 N N . HIS A 1 95 ? -2.383 3.176 -1.204 1.00 96.94 95 HIS A N 1
ATOM 800 C CA . HIS A 1 95 ? -2.929 4.246 -2.022 1.00 96.94 95 HIS A CA 1
ATOM 801 C C . HIS A 1 95 ? -3.825 3.727 -3.150 1.00 96.94 95 HIS A C 1
ATOM 803 O O . HIS A 1 95 ? -4.934 4.224 -3.314 1.00 96.94 95 HIS A O 1
ATOM 809 N N . LEU A 1 96 ? -3.408 2.681 -3.878 1.00 97.62 96 LEU A N 1
ATOM 810 C CA . LEU A 1 96 ? -4.183 2.125 -5.003 1.00 97.62 96 LEU A CA 1
ATOM 811 C C . LEU A 1 96 ? -5.540 1.552 -4.574 1.00 97.62 96 LEU A C 1
ATOM 813 O O . LEU A 1 96 ? -6.439 1.412 -5.396 1.00 97.62 96 LEU A O 1
ATOM 817 N N . PHE A 1 97 ? -5.687 1.225 -3.291 1.00 96.62 97 PHE A N 1
ATOM 818 C CA . PHE A 1 97 ? -6.858 0.570 -2.709 1.00 96.62 97 PHE A CA 1
ATOM 819 C C . PHE A 1 97 ? -7.716 1.525 -1.872 1.00 96.62 97 PHE A C 1
ATOM 821 O O . PHE A 1 97 ? -8.631 1.085 -1.168 1.00 96.62 97 PHE A O 1
ATOM 828 N N . ASP A 1 98 ? -7.451 2.828 -1.961 1.00 93.06 98 ASP A N 1
ATOM 829 C CA . ASP A 1 98 ? -8.209 3.869 -1.284 1.00 93.06 98 ASP A CA 1
ATOM 830 C C . ASP A 1 98 ? -9.343 4.397 -2.172 1.00 93.06 98 ASP A C 1
ATOM 832 O O . ASP A 1 98 ? -9.109 4.984 -3.228 1.00 93.06 98 ASP A O 1
ATOM 836 N N . HIS A 1 99 ? -10.587 4.228 -1.723 1.00 90.19 99 HIS A N 1
ATOM 837 C CA . HIS A 1 99 ? -11.784 4.667 -2.450 1.00 90.19 99 HIS A CA 1
ATOM 838 C C . HIS A 1 99 ? -11.900 6.191 -2.572 1.00 90.19 99 HIS A C 1
ATOM 840 O O . HIS A 1 99 ? -12.602 6.679 -3.453 1.00 90.19 99 HIS A O 1
ATOM 846 N N . ARG A 1 100 ? -11.200 6.948 -1.718 1.00 87.31 100 ARG A N 1
ATOM 847 C CA . ARG A 1 100 ? -11.145 8.415 -1.799 1.00 87.31 100 ARG A CA 1
ATOM 848 C C . ARG A 1 100 ? -10.311 8.893 -2.984 1.00 87.31 100 ARG A C 1
ATOM 850 O O . ARG A 1 100 ? -10.482 10.023 -3.424 1.00 87.31 100 ARG A O 1
ATOM 857 N N . VAL A 1 101 ? -9.412 8.039 -3.479 1.00 90.00 101 VAL A N 1
ATOM 858 C CA . VAL A 1 101 ? -8.492 8.351 -4.578 1.00 90.00 101 VAL A CA 1
ATOM 859 C C . VAL A 1 101 ? -8.876 7.593 -5.847 1.00 90.00 101 VAL A C 1
ATOM 861 O O . VAL A 1 101 ? -8.927 8.174 -6.930 1.00 90.00 101 VAL A O 1
ATOM 864 N N . PHE A 1 102 ? -9.178 6.298 -5.734 1.00 93.31 102 PHE A N 1
ATOM 865 C CA . PHE A 1 102 ? -9.452 5.429 -6.873 1.00 93.31 102 PHE A CA 1
ATOM 866 C C . PHE A 1 102 ? -10.903 4.956 -6.886 1.00 93.31 102 PHE A C 1
ATOM 868 O O . PHE A 1 102 ? -11.340 4.194 -6.026 1.00 93.31 102 PHE A O 1
ATOM 875 N N . LYS A 1 103 ? -11.621 5.314 -7.959 1.00 94.06 103 LYS A N 1
ATOM 876 C CA . LYS A 1 103 ? -13.021 4.924 -8.209 1.00 94.06 103 LYS A CA 1
ATOM 877 C C . LYS A 1 103 ? -13.291 3.424 -8.022 1.00 94.06 103 LYS A C 1
ATOM 879 O O . LYS A 1 103 ? -14.352 3.050 -7.542 1.00 94.06 103 LYS A O 1
ATOM 884 N N . TYR A 1 104 ? -12.352 2.569 -8.426 1.00 96.25 104 TYR A N 1
ATOM 885 C CA . TYR A 1 104 ? -12.506 1.109 -8.403 1.00 96.25 104 TYR A CA 1
ATOM 886 C C . TYR A 1 104 ? -11.734 0.436 -7.258 1.00 96.25 104 TYR A C 1
ATOM 888 O O . TYR A 1 104 ? -11.451 -0.756 -7.327 1.00 96.25 104 TYR A O 1
ATOM 896 N N . ALA A 1 105 ? -11.385 1.182 -6.207 1.00 94.69 105 ALA A N 1
ATOM 897 C CA . ALA A 1 105 ? -10.616 0.671 -5.075 1.00 94.69 105 ALA A CA 1
ATOM 898 C C . ALA A 1 105 ? -11.245 -0.558 -4.403 1.00 94.69 105 ALA A C 1
ATOM 900 O O . ALA A 1 105 ? -10.532 -1.490 -4.048 1.00 94.69 105 ALA A O 1
ATOM 901 N N . GLU A 1 106 ? -12.571 -0.573 -4.245 1.00 94.00 106 GLU A N 1
ATOM 902 C CA . GLU A 1 106 ? -13.300 -1.715 -3.679 1.00 94.00 106 GLU A CA 1
ATOM 903 C C . GLU A 1 106 ? -13.128 -2.969 -4.538 1.00 94.00 106 GLU A C 1
ATOM 905 O O . GLU A 1 106 ? -12.671 -3.996 -4.040 1.00 94.00 106 GLU A O 1
ATOM 910 N N . TYR A 1 107 ? -13.340 -2.842 -5.852 1.00 96.50 107 TYR A N 1
ATOM 911 C CA . TYR A 1 107 ? -13.067 -3.918 -6.803 1.00 96.50 107 TYR A CA 1
ATOM 912 C C . TYR A 1 107 ? -11.615 -4.411 -6.696 1.00 96.50 107 TYR A C 1
ATOM 914 O O . TYR A 1 107 ? -11.369 -5.615 -6.697 1.00 96.50 107 TYR A O 1
ATOM 922 N N . TYR A 1 108 ? -10.635 -3.511 -6.558 1.00 97.56 108 TYR A N 1
ATOM 923 C CA . TYR A 1 108 ? -9.236 -3.915 -6.388 1.00 97.56 108 TYR A CA 1
ATOM 924 C C . TYR A 1 108 ? -9.004 -4.686 -5.085 1.00 97.56 108 TYR A C 1
ATOM 926 O O . TYR A 1 108 ? -8.282 -5.680 -5.112 1.00 97.56 108 TYR A O 1
ATOM 934 N N . ARG A 1 109 ? -9.615 -4.281 -3.961 1.00 95.88 109 ARG A N 1
ATOM 935 C CA . ARG A 1 109 ? -9.507 -5.010 -2.681 1.00 95.88 109 ARG A CA 1
ATOM 936 C C . ARG A 1 109 ? -10.080 -6.420 -2.798 1.00 95.88 109 ARG A C 1
ATOM 938 O O . ARG A 1 109 ? -9.434 -7.378 -2.373 1.00 95.88 109 ARG A O 1
ATOM 945 N N . GLU A 1 110 ? -11.243 -6.562 -3.431 1.00 96.06 110 GLU A N 1
ATOM 946 C CA . GLU A 1 110 ? -11.852 -7.869 -3.688 1.00 96.06 110 GLU A CA 1
ATOM 947 C C . GLU A 1 110 ? -10.956 -8.757 -4.553 1.00 96.06 110 GLU A C 1
ATOM 949 O O . GLU A 1 110 ? -10.730 -9.923 -4.218 1.00 96.06 110 GLU A O 1
ATOM 954 N N . GLN A 1 111 ? -10.418 -8.215 -5.651 1.00 98.12 111 GLN A N 1
ATOM 955 C CA . GLN A 1 111 ? -9.535 -8.989 -6.516 1.00 98.12 111 GLN A CA 1
ATOM 956 C C . GLN A 1 111 ? -8.219 -9.339 -5.822 1.00 98.12 111 GLN A C 1
ATOM 958 O O . GLN A 1 111 ? -7.765 -10.465 -5.970 1.00 98.12 111 GLN A O 1
ATOM 963 N N . LEU A 1 112 ? -7.626 -8.442 -5.026 1.00 97.88 112 LEU A N 1
ATOM 964 C CA . LEU A 1 112 ? -6.415 -8.742 -4.257 1.00 97.88 112 LEU A CA 1
ATOM 965 C C . LEU A 1 112 ? -6.647 -9.917 -3.301 1.00 97.88 112 LEU A C 1
ATOM 967 O O . LEU A 1 112 ? -5.855 -10.861 -3.273 1.00 97.88 112 LEU A O 1
ATOM 971 N N . LYS A 1 113 ? -7.765 -9.896 -2.570 1.00 96.12 113 LYS A N 1
ATOM 972 C CA . LYS A 1 113 ? -8.140 -10.983 -1.664 1.00 96.12 113 LYS A CA 1
ATOM 973 C C . LYS A 1 113 ? -8.379 -12.290 -2.419 1.00 96.12 113 LYS A C 1
ATOM 975 O O . LYS A 1 113 ? -7.940 -13.342 -1.967 1.00 96.12 113 LYS A O 1
ATOM 980 N N . LYS A 1 114 ? -9.055 -12.239 -3.567 1.00 97.25 114 LYS A N 1
ATOM 981 C CA . LYS A 1 114 ? -9.357 -13.420 -4.388 1.00 97.25 114 LYS A CA 1
ATOM 982 C C . LYS A 1 114 ? -8.110 -14.026 -5.038 1.00 97.25 114 LYS A C 1
ATOM 984 O O . LYS A 1 114 ? -7.951 -15.241 -5.042 1.00 97.25 114 LYS A O 1
ATOM 989 N N . ASP A 1 115 ? -7.268 -13.183 -5.619 1.00 96.00 115 ASP A N 1
ATOM 990 C CA . ASP A 1 115 ? -6.158 -13.590 -6.475 1.00 96.00 115 ASP A CA 1
ATOM 991 C C . ASP A 1 115 ? -4.883 -13.918 -5.691 1.00 96.00 115 ASP A C 1
ATOM 993 O O . ASP A 1 115 ? -4.102 -14.764 -6.128 1.00 96.00 115 ASP A O 1
ATOM 997 N N . GLU A 1 116 ? -4.647 -13.217 -4.580 1.00 94.06 116 GLU A N 1
ATOM 998 C CA . GLU A 1 116 ? -3.411 -13.303 -3.789 1.00 94.06 116 GLU A CA 1
ATOM 999 C C . GLU A 1 116 ? -3.671 -13.731 -2.334 1.00 94.06 116 GLU A C 1
ATOM 1001 O O . GLU A 1 116 ? -2.728 -14.071 -1.625 1.00 94.06 116 GLU A O 1
ATOM 1006 N N . GLY A 1 117 ? -4.926 -13.726 -1.865 1.00 95.69 117 GLY A N 1
ATOM 1007 C CA . GLY A 1 117 ? -5.244 -14.006 -0.459 1.00 95.69 117 GLY A CA 1
ATOM 1008 C C . GLY A 1 117 ? -4.818 -12.891 0.501 1.00 95.69 117 GLY A C 1
ATOM 1009 O O . GLY A 1 117 ? -4.718 -13.124 1.703 1.00 95.69 117 GLY A O 1
ATOM 1010 N N . GLU A 1 118 ? -4.537 -11.691 -0.014 1.00 94.88 118 GLU A N 1
ATOM 1011 C CA . GLU A 1 118 ? -3.956 -10.587 0.754 1.00 94.88 118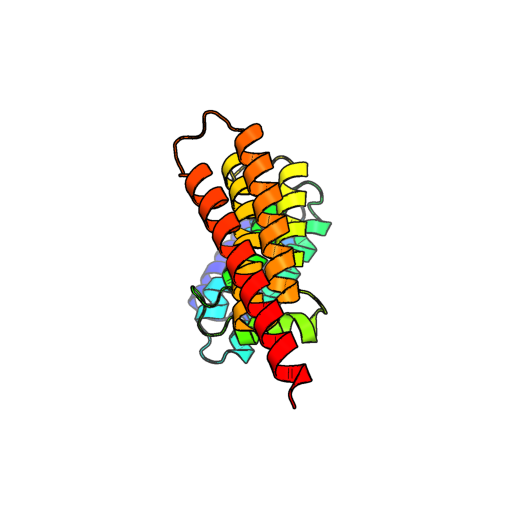 GLU A CA 1
ATOM 1012 C C . GLU A 1 118 ? -4.995 -9.521 1.129 1.00 94.88 118 GLU A C 1
ATOM 1014 O O . GLU A 1 118 ? -5.899 -9.200 0.360 1.00 94.88 118 GLU A O 1
ATOM 1019 N N . ASP A 1 119 ? -4.816 -8.927 2.310 1.00 94.88 119 ASP A N 1
ATOM 1020 C CA . ASP A 1 119 ? -5.473 -7.684 2.726 1.00 94.88 119 ASP A CA 1
ATOM 1021 C C . ASP A 1 119 ? -4.508 -6.516 2.473 1.00 94.88 119 ASP A C 1
ATOM 1023 O O . ASP A 1 119 ? -3.333 -6.567 2.855 1.00 94.88 119 ASP A O 1
ATOM 1027 N N . ASN A 1 120 ? -4.987 -5.465 1.805 1.00 97.00 120 ASN A N 1
ATOM 1028 C CA . ASN A 1 120 ? -4.139 -4.360 1.371 1.00 97.00 120 ASN A CA 1
ATOM 1029 C C . ASN A 1 120 ? -3.561 -3.566 2.557 1.00 97.00 120 ASN A C 1
ATOM 1031 O O . ASN A 1 120 ? -2.404 -3.151 2.503 1.00 97.00 120 ASN A O 1
ATOM 1035 N N . PHE A 1 121 ? -4.306 -3.394 3.653 1.00 96.62 121 PHE A N 1
ATOM 1036 C CA . PHE A 1 121 ? -3.820 -2.666 4.827 1.00 96.62 121 PHE A CA 1
ATOM 1037 C C . PHE A 1 121 ? -2.779 -3.482 5.593 1.00 96.62 121 PHE A C 1
ATOM 1039 O O . PHE A 1 121 ? -1.757 -2.935 6.014 1.00 96.62 121 PHE A O 1
ATOM 1046 N N . VAL A 1 122 ? -2.987 -4.797 5.716 1.00 96.12 122 VAL A N 1
ATOM 1047 C CA . VAL A 1 122 ? -2.001 -5.709 6.318 1.00 96.12 122 VAL A CA 1
ATOM 1048 C C . VAL A 1 122 ? -0.708 -5.721 5.501 1.00 96.12 122 VAL A C 1
ATOM 1050 O O . VAL A 1 122 ? 0.376 -5.546 6.064 1.00 96.12 122 VAL A O 1
ATOM 1053 N N . ALA A 1 123 ? -0.811 -5.864 4.176 1.00 97.94 123 ALA A N 1
ATOM 1054 C CA . ALA A 1 123 ? 0.341 -5.828 3.280 1.00 97.94 123 ALA A CA 1
ATOM 1055 C C . ALA A 1 123 ? 1.069 -4.475 3.354 1.00 97.94 123 ALA A C 1
ATOM 1057 O O . ALA A 1 123 ? 2.293 -4.439 3.494 1.00 97.94 123 ALA A O 1
ATOM 1058 N N . SER A 1 124 ? 0.326 -3.364 3.343 1.00 98.31 124 SER A N 1
ATOM 1059 C CA . SER A 1 124 ? 0.873 -2.014 3.511 1.00 98.31 124 SER A CA 1
ATOM 1060 C C . SER A 1 124 ? 1.670 -1.885 4.811 1.00 98.31 124 SER A C 1
ATOM 1062 O O . SER A 1 124 ? 2.846 -1.522 4.781 1.00 98.31 124 SER A O 1
ATOM 1064 N N . LEU A 1 125 ? 1.072 -2.224 5.960 1.00 97.62 125 LEU A N 1
ATOM 1065 C CA . LEU A 1 125 ? 1.742 -2.142 7.265 1.00 97.62 125 LEU A CA 1
ATOM 1066 C C . LEU A 1 125 ? 3.002 -2.999 7.323 1.00 97.62 125 LEU A C 1
ATOM 1068 O O . LEU A 1 125 ? 4.020 -2.550 7.850 1.00 97.62 125 LEU A O 1
ATOM 1072 N N . TYR A 1 126 ? 2.945 -4.216 6.781 1.00 97.62 126 TYR A N 1
ATOM 1073 C CA . TYR A 1 126 ? 4.096 -5.110 6.723 1.00 97.62 126 TYR A CA 1
ATOM 1074 C C . TYR A 1 126 ? 5.271 -4.455 5.988 1.00 97.62 126 TYR A C 1
ATOM 1076 O O . TYR A 1 126 ? 6.377 -4.369 6.529 1.00 97.62 126 TYR A O 1
ATOM 1084 N N . TRP A 1 127 ? 5.036 -3.947 4.779 1.00 98.25 127 TRP A N 1
ATOM 1085 C CA . TRP A 1 127 ? 6.094 -3.368 3.955 1.00 98.25 127 TRP A CA 1
ATOM 1086 C C . TRP A 1 127 ? 6.610 -2.035 4.503 1.00 98.25 127 TRP A C 1
ATOM 1088 O O . TRP A 1 127 ? 7.823 -1.836 4.566 1.00 98.25 127 TRP A O 1
ATOM 1098 N N . ILE A 1 128 ? 5.731 -1.163 5.000 1.00 97.69 128 ILE A N 1
ATOM 1099 C CA . ILE A 1 128 ? 6.125 0.124 5.595 1.00 97.69 128 ILE A CA 1
ATOM 1100 C C . ILE A 1 128 ? 6.947 -0.090 6.874 1.00 97.69 128 ILE A C 1
ATOM 1102 O O . ILE A 1 128 ? 7.994 0.534 7.050 1.00 97.69 128 ILE A O 1
ATOM 1106 N N . ARG A 1 129 ? 6.551 -1.021 7.752 1.00 96.62 129 ARG A N 1
ATOM 1107 C CA . ARG A 1 129 ? 7.353 -1.354 8.943 1.00 96.62 129 ARG A CA 1
ATOM 1108 C C . ARG A 1 129 ? 8.701 -1.959 8.562 1.00 96.62 129 ARG A C 1
ATOM 1110 O O . ARG A 1 129 ? 9.717 -1.617 9.160 1.00 96.62 129 ARG A O 1
ATOM 1117 N N . ARG A 1 130 ? 8.752 -2.804 7.526 1.00 97.19 130 ARG A N 1
ATOM 1118 C CA . ARG A 1 130 ? 10.029 -3.290 6.983 1.00 97.19 130 ARG A CA 1
ATOM 1119 C C . ARG A 1 130 ? 10.898 -2.165 6.432 1.00 97.19 130 ARG A C 1
ATOM 1121 O O . ARG A 1 130 ? 12.117 -2.254 6.574 1.00 97.19 130 ARG A O 1
ATOM 1128 N N . ALA A 1 131 ? 10.307 -1.129 5.839 1.00 97.19 131 ALA A N 1
ATOM 1129 C CA . ALA A 1 131 ? 11.042 0.045 5.387 1.00 97.19 131 ALA A CA 1
ATOM 1130 C C . ALA A 1 131 ? 11.761 0.731 6.553 1.00 97.19 131 ALA A C 1
ATOM 1132 O O . ALA A 1 131 ? 12.967 0.938 6.465 1.00 97.19 131 ALA A O 1
ATOM 1133 N N . LEU A 1 132 ? 11.063 0.971 7.672 1.00 94.62 132 LEU A N 1
ATOM 1134 C CA . LEU A 1 132 ? 11.640 1.568 8.888 1.00 94.62 132 LEU A CA 1
ATOM 1135 C C . LEU A 1 132 ? 12.841 0.778 9.430 1.00 94.62 132 LEU A C 1
ATOM 1137 O O . LEU A 1 132 ? 13.812 1.371 9.889 1.00 94.62 132 LEU A O 1
ATOM 1141 N N . LEU A 1 133 ? 12.809 -0.554 9.323 1.00 95.25 133 LEU A N 1
ATOM 1142 C CA . LEU A 1 133 ? 13.914 -1.426 9.744 1.00 95.25 133 LEU A CA 1
ATOM 1143 C C . LEU A 1 133 ? 15.129 -1.396 8.800 1.00 95.25 133 LEU A C 1
ATOM 1145 O O . LEU A 1 133 ? 16.172 -1.951 9.136 1.00 95.25 133 LEU A O 1
ATOM 1149 N N . ASN A 1 134 ? 15.001 -0.808 7.608 1.00 93.62 134 ASN A N 1
ATOM 1150 C CA . ASN A 1 134 ? 16.016 -0.846 6.550 1.00 93.62 134 ASN A CA 1
ATOM 1151 C C . ASN A 1 134 ? 16.419 0.552 6.061 1.00 93.62 134 ASN A C 1
ATOM 1153 O O . ASN A 1 134 ? 16.812 0.699 4.905 1.00 93.62 134 ASN A O 1
ATOM 1157 N N . SER A 1 135 ? 16.327 1.554 6.944 1.00 87.19 135 SER A N 1
ATOM 1158 C CA . SER A 1 135 ? 16.850 2.919 6.770 1.00 87.19 135 SER A CA 1
ATOM 1159 C C . SER A 1 135 ? 16.645 3.477 5.350 1.00 87.19 135 SER A C 1
ATOM 1161 O O . SER A 1 135 ? 17.602 3.544 4.569 1.00 87.19 135 SER A O 1
ATOM 1163 N N . PRO A 1 136 ? 15.400 3.836 4.987 1.00 86.94 136 PRO A N 1
ATOM 1164 C CA . PRO A 1 136 ? 15.084 4.379 3.671 1.00 86.94 136 PRO A CA 1
ATOM 1165 C C . PRO A 1 136 ? 15.861 5.676 3.448 1.00 86.94 136 PRO A C 1
ATOM 1167 O O . PRO A 1 136 ? 16.084 6.444 4.385 1.00 86.94 136 PRO A O 1
ATOM 1170 N N . LYS A 1 137 ? 16.318 5.897 2.215 1.00 88.75 137 LYS A N 1
ATOM 1171 C CA . LYS A 1 137 ? 17.210 7.016 1.887 1.00 88.75 137 LYS A CA 1
ATOM 1172 C C . LYS A 1 137 ? 16.467 8.195 1.279 1.00 88.75 137 LYS A C 1
ATOM 1174 O O . LYS A 1 137 ? 16.904 9.328 1.432 1.00 88.75 137 LYS A O 1
ATOM 1179 N N . ILE A 1 138 ? 15.381 7.918 0.564 1.00 87.50 138 ILE A N 1
ATOM 1180 C CA . ILE A 1 138 ? 14.577 8.919 -0.142 1.00 87.50 138 ILE A CA 1
ATOM 1181 C C . ILE A 1 138 ? 13.497 9.466 0.793 1.00 87.50 138 ILE A C 1
ATOM 1183 O O . ILE A 1 138 ? 13.221 10.663 0.808 1.00 87.50 138 ILE A O 1
ATOM 1187 N N . HIS A 1 139 ? 12.899 8.588 1.596 1.00 86.12 139 HIS A N 1
ATOM 1188 C CA . HIS A 1 139 ? 11.758 8.922 2.439 1.00 86.12 139 HIS A CA 1
ATOM 1189 C C . HIS A 1 139 ? 12.186 9.288 3.860 1.00 86.12 139 HIS A C 1
ATOM 1191 O O . HIS A 1 139 ? 12.928 8.554 4.511 1.00 86.12 139 HIS A O 1
ATOM 1197 N N . ASN A 1 140 ? 11.663 10.407 4.36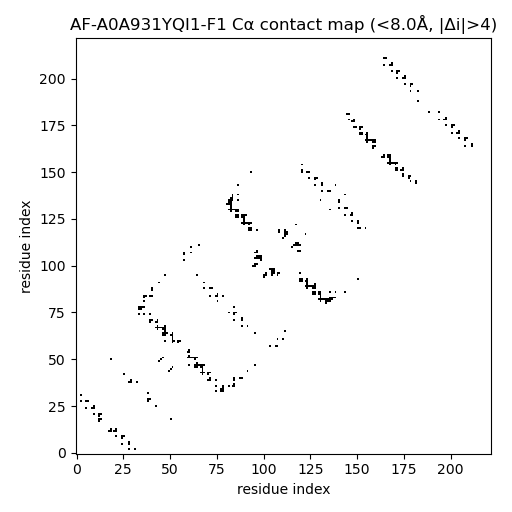8 1.00 89.44 140 ASN A N 1
ATOM 1198 C CA . ASN A 1 140 ? 11.883 10.831 5.748 1.00 89.44 140 ASN A CA 1
ATOM 1199 C C . ASN A 1 140 ? 11.236 9.831 6.725 1.00 89.44 140 ASN A C 1
ATOM 1201 O O . ASN A 1 140 ? 10.030 9.601 6.663 1.00 89.44 140 ASN A O 1
ATOM 1205 N N . VAL A 1 141 ? 12.022 9.293 7.663 1.00 91.25 141 VAL A N 1
ATOM 1206 C CA . VAL A 1 141 ? 11.581 8.315 8.677 1.00 91.25 141 VAL A CA 1
ATOM 1207 C C . VAL A 1 141 ? 10.332 8.777 9.435 1.00 91.25 141 VAL A C 1
ATOM 1209 O O . VAL A 1 141 ? 9.394 8.000 9.581 1.00 91.25 141 VAL A O 1
ATOM 1212 N N . ILE A 1 142 ? 10.267 10.047 9.839 1.00 91.19 142 ILE A N 1
ATOM 1213 C CA . ILE A 1 142 ? 9.119 10.624 10.557 1.00 91.19 142 ILE A CA 1
ATOM 1214 C C . ILE A 1 142 ? 7.856 10.569 9.684 1.00 91.19 142 ILE A C 1
ATOM 1216 O O . ILE A 1 142 ? 6.767 10.234 10.150 1.00 91.19 142 ILE A O 1
ATOM 1220 N N . ALA A 1 143 ? 7.980 10.846 8.383 1.00 90.69 143 ALA A N 1
ATOM 1221 C CA . ALA A 1 143 ? 6.860 10.727 7.449 1.00 90.69 143 ALA A CA 1
ATOM 1222 C C . ALA A 1 143 ? 6.396 9.267 7.284 1.00 90.69 143 ALA A C 1
ATOM 1224 O O . ALA A 1 143 ? 5.195 9.003 7.194 1.00 90.69 143 ALA A O 1
ATOM 1225 N N . ILE A 1 144 ? 7.323 8.309 7.303 1.00 93.81 144 ILE A N 1
ATOM 1226 C CA . ILE A 1 144 ? 6.998 6.878 7.233 1.00 93.81 144 ILE A CA 1
ATOM 1227 C C . ILE A 1 144 ? 6.263 6.422 8.498 1.00 93.81 144 ILE A C 1
ATOM 1229 O O . ILE A 1 144 ? 5.260 5.717 8.402 1.00 93.81 144 ILE A O 1
ATOM 1233 N N . GLU A 1 145 ? 6.702 6.860 9.677 1.00 93.25 145 GLU A N 1
ATOM 1234 C CA . GLU A 1 145 ? 6.032 6.554 10.948 1.00 93.25 145 GLU A CA 1
ATOM 1235 C C . GLU A 1 145 ? 4.615 7.135 11.002 1.00 93.25 145 GLU A C 1
ATOM 1237 O O . GLU A 1 145 ? 3.672 6.433 11.375 1.00 93.25 145 GLU A O 1
ATOM 1242 N N . ARG A 1 146 ? 4.416 8.367 10.514 1.00 92.50 146 ARG A N 1
ATOM 1243 C CA . ARG A 1 146 ? 3.065 8.924 10.325 1.00 92.50 146 ARG A CA 1
ATOM 1244 C C . ARG A 1 146 ? 2.231 8.084 9.366 1.00 92.50 146 ARG A C 1
ATOM 1246 O O . ARG A 1 146 ? 1.047 7.861 9.611 1.00 92.50 146 ARG A O 1
ATOM 1253 N N . THR A 1 147 ? 2.841 7.581 8.294 1.00 94.69 147 THR A N 1
ATOM 1254 C CA . THR A 1 147 ? 2.145 6.726 7.325 1.00 94.69 147 THR A CA 1
ATOM 1255 C C . THR A 1 147 ? 1.623 5.452 7.997 1.00 94.69 147 THR A C 1
ATOM 1257 O O . THR A 1 147 ? 0.468 5.105 7.777 1.00 94.69 147 THR A O 1
ATOM 1260 N N . VAL A 1 148 ? 2.393 4.803 8.885 1.00 95.06 148 VAL A N 1
ATOM 1261 C CA . VAL A 1 148 ? 1.913 3.649 9.684 1.00 95.06 148 VAL A CA 1
ATOM 1262 C C . VAL A 1 148 ? 0.645 4.004 10.466 1.00 95.06 148 VAL A C 1
ATOM 1264 O O . VAL A 1 148 ? -0.334 3.255 10.430 1.00 95.06 148 VAL A O 1
ATOM 1267 N N . CYS A 1 149 ? 0.639 5.166 11.121 1.00 93.25 149 CYS A N 1
ATOM 1268 C CA . CYS A 1 149 ? -0.503 5.631 11.902 1.00 93.25 149 CYS A CA 1
ATOM 1269 C C . CYS A 1 149 ? -1.741 5.872 11.015 1.00 93.25 149 CYS A C 1
ATOM 1271 O O . CYS A 1 149 ? -2.854 5.461 11.354 1.00 93.25 149 CYS A O 1
ATOM 1273 N N . HIS A 1 150 ? -1.554 6.487 9.844 1.00 93.44 150 HIS A N 1
ATOM 1274 C CA . HIS A 1 150 ? -2.638 6.736 8.893 1.00 93.44 150 HIS A CA 1
ATOM 1275 C C . HIS A 1 150 ? -3.187 5.459 8.248 1.00 93.44 150 HIS A C 1
ATOM 1277 O O . HIS A 1 150 ? -4.398 5.372 8.050 1.00 93.44 150 HIS A O 1
ATOM 1283 N N . VAL A 1 151 ? -2.348 4.453 7.975 1.00 96.25 151 VAL A N 1
ATOM 1284 C CA . VAL A 1 151 ? -2.793 3.167 7.405 1.00 96.25 151 VAL A CA 1
ATOM 1285 C C . VAL A 1 151 ? -3.846 2.511 8.298 1.00 96.25 151 VAL A C 1
ATOM 1287 O O . VAL A 1 151 ? -4.892 2.098 7.805 1.00 96.25 151 VAL A O 1
ATOM 1290 N N . LEU A 1 152 ? -3.612 2.466 9.613 1.00 95.50 152 LEU A N 1
ATOM 1291 C CA . LEU A 1 152 ? -4.562 1.884 10.571 1.00 95.50 152 LEU A CA 1
ATOM 1292 C C . LEU A 1 152 ? -5.858 2.693 10.670 1.00 95.50 152 LEU A C 1
ATOM 1294 O O . LEU A 1 152 ? -6.943 2.120 10.752 1.00 95.50 152 LEU A O 1
ATOM 1298 N N . MET A 1 153 ? -5.765 4.023 10.606 1.00 94.31 153 MET A N 1
ATOM 1299 C CA . MET A 1 153 ? -6.951 4.878 10.577 1.00 94.31 153 MET A CA 1
ATOM 1300 C C . MET A 1 153 ? -7.798 4.618 9.324 1.00 94.31 153 MET A C 1
ATOM 1302 O O . MET A 1 153 ? -9.020 4.514 9.412 1.00 94.31 153 MET A O 1
ATOM 1306 N N . TYR A 1 154 ? -7.166 4.471 8.159 1.00 94.69 154 TYR A N 1
ATOM 1307 C CA . TYR A 1 154 ? -7.876 4.173 6.914 1.00 94.69 154 TYR A CA 1
ATOM 1308 C C . TYR A 1 154 ? -8.471 2.762 6.922 1.00 94.69 154 TYR A C 1
ATOM 1310 O O . TYR A 1 154 ? -9.603 2.588 6.474 1.00 94.69 154 TYR A O 1
ATOM 1318 N N . ALA A 1 155 ? -7.771 1.786 7.507 1.00 94.75 155 ALA A N 1
ATOM 1319 C CA . ALA A 1 155 ? -8.289 0.436 7.708 1.00 94.75 155 ALA A CA 1
ATOM 1320 C C . ALA A 1 155 ? -9.546 0.430 8.599 1.00 94.75 155 ALA A C 1
ATOM 1322 O O . ALA A 1 155 ? -10.534 -0.220 8.263 1.00 94.75 155 ALA A O 1
ATOM 1323 N N . SER A 1 156 ? -9.550 1.212 9.688 1.00 95.00 156 SER A N 1
ATOM 1324 C CA . SER A 1 156 ? -10.728 1.394 10.553 1.00 95.00 156 SER A CA 1
ATOM 1325 C C . SER A 1 156 ? -11.933 1.940 9.787 1.00 95.00 156 SER A C 1
ATOM 1327 O O . SER A 1 156 ? -13.038 1.412 9.923 1.00 95.00 156 SER A O 1
ATOM 1329 N N . ILE A 1 157 ? -11.735 2.995 8.992 1.00 92.81 157 ILE A N 1
ATOM 1330 C CA . ILE A 1 157 ? -12.807 3.615 8.201 1.00 92.81 157 ILE A CA 1
ATOM 1331 C C . ILE A 1 157 ? -13.330 2.630 7.151 1.00 92.81 157 ILE A C 1
ATOM 1333 O O . ILE A 1 157 ? -14.537 2.494 6.980 1.00 92.81 157 ILE A O 1
ATOM 1337 N N . CYS A 1 158 ? -12.431 1.904 6.482 1.00 91.94 158 CYS A N 1
ATOM 1338 C CA . CYS A 1 158 ? -12.813 0.902 5.492 1.00 91.94 158 CYS A CA 1
ATOM 1339 C C . CYS A 1 158 ? -13.659 -0.216 6.119 1.00 91.94 158 CYS A C 1
ATOM 1341 O O . CYS A 1 158 ? -14.730 -0.520 5.607 1.00 91.94 158 CYS A O 1
ATOM 1343 N N . ALA A 1 159 ? -13.229 -0.761 7.262 1.00 92.75 159 ALA A N 1
ATOM 1344 C CA . ALA A 1 159 ? -13.968 -1.803 7.973 1.00 92.75 159 ALA A CA 1
ATOM 1345 C C . ALA A 1 159 ? -15.348 -1.323 8.460 1.00 92.75 159 ALA A C 1
ATOM 1347 O O . ALA A 1 159 ? -16.315 -2.077 8.400 1.00 92.75 159 ALA A O 1
ATOM 1348 N N . GLU A 1 160 ? -15.465 -0.062 8.897 1.00 92.88 160 GLU A N 1
ATOM 1349 C CA . GLU A 1 160 ? -16.764 0.524 9.255 1.00 92.88 160 GLU A CA 1
ATOM 1350 C C . GLU A 1 160 ? -17.702 0.588 8.044 1.00 92.88 160 GLU A C 1
ATOM 1352 O O . GLU A 1 160 ? -18.856 0.171 8.148 1.00 92.88 160 GLU A O 1
ATOM 1357 N N . ASN A 1 161 ? -17.202 1.068 6.900 1.00 89.94 161 ASN A N 1
ATOM 1358 C CA . ASN A 1 161 ? -17.977 1.167 5.661 1.00 89.94 161 ASN A CA 1
ATOM 1359 C C . ASN A 1 161 ? -18.422 -0.210 5.145 1.00 89.94 161 ASN A C 1
ATOM 1361 O O . ASN A 1 161 ? -19.518 -0.340 4.610 1.00 89.94 161 ASN A O 1
ATOM 1365 N N . GLU A 1 162 ? -17.598 -1.239 5.346 1.00 88.50 162 GLU A N 1
ATOM 1366 C CA . GLU A 1 162 ? -17.913 -2.640 5.031 1.00 88.50 162 GLU A CA 1
ATOM 1367 C C . GLU A 1 162 ? -18.848 -3.289 6.077 1.00 88.50 162 GLU A C 1
ATOM 1369 O O . GLU A 1 162 ? -19.261 -4.437 5.930 1.00 88.50 162 GLU A O 1
ATOM 1374 N N . GLY A 1 163 ? -19.219 -2.557 7.134 1.00 90.31 163 GLY A N 1
ATOM 1375 C CA . GLY A 1 163 ? -20.157 -2.992 8.168 1.00 90.31 163 GLY A CA 1
ATOM 1376 C C . GLY A 1 163 ? -19.538 -3.813 9.303 1.00 90.31 163 GLY A C 1
ATOM 1377 O O . GLY A 1 163 ? -20.248 -4.132 10.265 1.00 90.31 163 GLY A O 1
ATOM 1378 N N . ASP A 1 164 ? -18.236 -4.100 9.247 1.00 93.00 164 ASP A N 1
ATOM 1379 C CA . ASP A 1 164 ? -17.490 -4.825 10.277 1.00 93.00 164 ASP A CA 1
ATOM 1380 C C . ASP A 1 164 ? -17.015 -3.872 11.384 1.00 93.00 164 ASP A C 1
ATOM 1382 O O . ASP A 1 164 ? -15.866 -3.420 11.454 1.00 93.00 164 ASP A O 1
ATOM 1386 N N . LEU A 1 165 ? -17.948 -3.554 12.284 1.00 94.19 165 LEU A N 1
ATOM 1387 C CA . LEU A 1 165 ? -17.682 -2.671 13.419 1.00 94.19 165 LEU A CA 1
ATOM 1388 C C . LEU A 1 165 ? -16.625 -3.238 14.375 1.00 94.19 165 LEU A C 1
ATOM 1390 O O . LEU A 1 165 ? -15.874 -2.466 14.963 1.00 94.19 165 LEU A O 1
ATOM 1394 N N . SER A 1 166 ? -16.548 -4.562 14.533 1.00 94.69 166 SER A N 1
ATOM 1395 C CA . SER A 1 166 ? -15.572 -5.195 15.427 1.00 94.69 166 SER A CA 1
ATOM 1396 C C . SER A 1 166 ? -14.151 -4.948 14.925 1.00 94.69 166 SER A C 1
ATOM 1398 O O . SER A 1 166 ? -13.311 -4.438 15.669 1.00 94.69 166 SER A O 1
ATOM 1400 N N . LYS A 1 167 ? -13.908 -5.216 13.638 1.00 94.12 167 LYS A N 1
ATOM 1401 C CA . LYS A 1 167 ? -12.617 -4.968 12.989 1.00 94.12 167 LYS A CA 1
ATOM 1402 C C . LYS A 1 167 ? -12.295 -3.471 12.930 1.00 94.12 167 LYS A C 1
ATOM 1404 O O . LYS A 1 167 ? -11.151 -3.067 13.133 1.00 94.12 167 LYS A O 1
ATOM 1409 N N . SER A 1 168 ? -13.306 -2.620 12.733 1.00 96.00 168 SER A N 1
ATOM 1410 C CA . SER A 1 168 ? -13.136 -1.163 12.791 1.00 96.00 168 SER A CA 1
ATOM 1411 C C . SER A 1 168 ? -12.649 -0.671 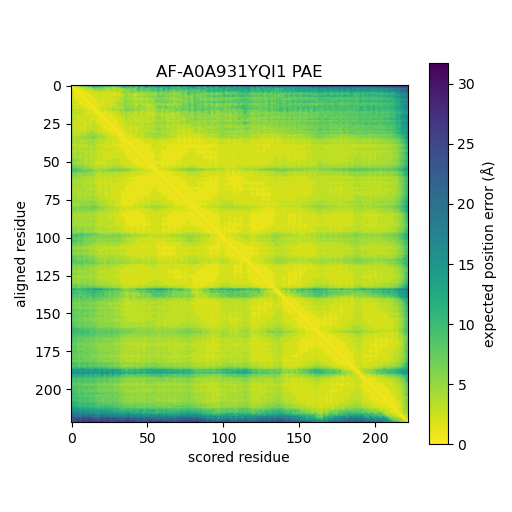14.161 1.00 96.00 168 SER A C 1
ATOM 1413 O O . SER A 1 168 ? -11.756 0.183 14.227 1.00 96.00 168 SER A O 1
ATOM 1415 N N . ILE A 1 169 ? -13.188 -1.221 15.256 1.00 96.38 169 ILE A N 1
ATOM 1416 C CA . ILE A 1 169 ? -12.747 -0.915 16.626 1.00 96.38 169 ILE A CA 1
ATOM 1417 C C . ILE A 1 169 ? -11.301 -1.375 16.837 1.00 96.38 169 ILE A C 1
ATOM 1419 O O . ILE A 1 169 ? -10.489 -0.574 17.298 1.00 96.38 169 ILE A O 1
ATOM 1423 N N . GLU A 1 170 ? -10.952 -2.601 16.438 1.00 95.81 170 GLU A N 1
ATOM 1424 C CA . GLU A 1 170 ? -9.588 -3.143 16.563 1.00 95.81 170 GLU A CA 1
ATOM 1425 C C . GLU A 1 170 ? -8.547 -2.262 15.849 1.00 95.81 170 GLU A C 1
ATOM 1427 O O . GLU A 1 170 ? -7.502 -1.909 16.412 1.00 95.81 170 GLU A O 1
ATOM 1432 N N . TYR A 1 171 ? -8.849 -1.834 14.621 1.00 96.44 171 TYR A N 1
ATOM 1433 C CA . TYR A 1 171 ? -7.982 -0.914 13.891 1.00 96.44 171 TYR A CA 1
ATOM 1434 C C . TYR A 1 171 ? -7.899 0.466 14.546 1.00 96.44 171 TYR A C 1
ATOM 1436 O O . TYR A 1 171 ? -6.823 1.063 14.560 1.00 96.44 171 TYR A O 1
ATOM 1444 N N . THR A 1 172 ? -8.995 0.964 15.128 1.00 96.94 172 THR A N 1
ATOM 1445 C CA . THR A 1 172 ? -9.003 2.243 15.862 1.00 96.94 172 THR A CA 1
ATOM 1446 C C . THR A 1 172 ? -8.102 2.174 17.095 1.00 96.94 172 THR A C 1
ATOM 1448 O O . THR A 1 172 ? -7.317 3.086 17.345 1.00 96.94 172 THR A O 1
ATOM 1451 N N . GLU A 1 173 ? -8.164 1.077 17.850 1.00 96.62 173 GLU A N 1
ATOM 1452 C CA . GLU A 1 173 ? -7.307 0.844 19.018 1.00 96.62 173 GLU A CA 1
ATOM 1453 C C . GLU A 1 173 ? -5.833 0.734 18.636 1.00 96.62 173 GLU A C 1
ATOM 1455 O O . GLU A 1 173 ? -4.968 1.331 19.284 1.00 96.62 173 GLU A O 1
ATOM 1460 N N . SER A 1 174 ? -5.549 0.023 17.547 1.00 95.88 174 SER A N 1
ATOM 1461 C CA . SER A 1 174 ? -4.200 -0.080 17.000 1.00 95.88 174 SER A CA 1
ATOM 1462 C C . SER A 1 174 ? -3.678 1.287 16.550 1.00 95.88 174 SER A C 1
ATOM 1464 O O . SER A 1 174 ? -2.553 1.651 16.889 1.00 95.88 174 SER A O 1
ATOM 1466 N N . ALA A 1 175 ? -4.499 2.078 15.849 1.00 96.31 175 ALA A N 1
ATOM 1467 C CA . ALA A 1 175 ? -4.144 3.433 15.428 1.00 96.31 175 ALA A CA 1
ATOM 1468 C C . ALA A 1 175 ? -3.850 4.338 16.632 1.00 96.31 175 ALA A C 1
ATOM 1470 O O . ALA A 1 175 ? -2.857 5.059 16.626 1.00 96.31 175 ALA A O 1
ATOM 1471 N N . LEU A 1 176 ? -4.671 4.269 17.687 1.00 96.75 176 LEU A N 1
ATOM 1472 C CA . LEU A 1 176 ? -4.451 5.005 18.936 1.00 96.75 176 LEU A CA 1
ATOM 1473 C C . LEU A 1 176 ? -3.106 4.668 19.571 1.00 96.75 176 LEU A C 1
ATOM 1475 O O . LEU A 1 176 ? -2.387 5.566 20.006 1.00 96.75 176 LEU A O 1
ATOM 1479 N N . LYS A 1 177 ? -2.766 3.379 19.630 1.00 96.44 177 LYS A N 1
ATOM 1480 C CA . LYS A 1 177 ? -1.491 2.925 20.185 1.00 96.44 177 LYS A CA 1
ATOM 1481 C C . LYS A 1 177 ? -0.309 3.479 19.389 1.00 96.44 177 LYS A C 1
ATOM 1483 O O . LYS A 1 177 ? 0.631 3.988 19.996 1.00 96.44 177 LYS A O 1
ATOM 1488 N N . GLU A 1 178 ? -0.369 3.411 18.060 1.00 95.81 178 GLU A N 1
ATOM 1489 C CA . GLU A 1 178 ? 0.690 3.934 17.190 1.00 95.81 178 GLU A CA 1
ATOM 1490 C C . GLU A 1 178 ? 0.818 5.457 17.309 1.00 95.81 178 GLU A C 1
ATOM 1492 O O . GLU A 1 178 ? 1.924 5.952 17.501 1.00 95.81 178 GLU A O 1
ATOM 1497 N N . TRP A 1 179 ? -0.290 6.207 17.317 1.00 96.50 179 TRP A N 1
ATOM 1498 C CA . TRP A 1 179 ? -0.254 7.665 17.488 1.00 96.50 179 TRP A CA 1
ATOM 1499 C C . TRP A 1 179 ? 0.289 8.097 18.853 1.00 96.50 179 TRP A C 1
ATOM 1501 O O . TRP A 1 179 ? 1.084 9.033 18.925 1.00 96.50 179 TRP A O 1
ATOM 1511 N N . LYS A 1 180 ? -0.077 7.401 19.937 1.00 95.88 180 LYS A N 1
ATOM 1512 C CA . LYS A 1 180 ? 0.495 7.653 21.271 1.00 95.88 180 LYS A CA 1
ATOM 1513 C C . LYS A 1 180 ? 1.993 7.346 21.296 1.00 95.88 180 LYS A C 1
ATOM 1515 O O . LYS A 1 180 ? 2.771 8.131 21.830 1.00 95.88 180 LYS A O 1
ATOM 1520 N N . SER A 1 181 ? 2.414 6.241 20.676 1.00 95.56 181 SER A N 1
ATOM 1521 C CA . SER A 1 181 ? 3.836 5.907 20.533 1.00 95.56 181 SER A CA 1
ATOM 1522 C C . SER A 1 181 ? 4.593 6.948 19.708 1.00 95.56 181 SER A C 1
ATOM 1524 O O . SER A 1 181 ? 5.706 7.322 20.071 1.00 95.56 181 SER A O 1
ATOM 1526 N N . TYR A 1 182 ? 3.990 7.436 18.624 1.00 95.06 182 TYR A N 1
ATOM 1527 C CA . TYR A 1 182 ? 4.542 8.490 17.783 1.00 95.06 182 TYR A CA 1
ATOM 1528 C C . TYR A 1 182 ? 4.733 9.786 18.576 1.00 95.06 182 TYR A C 1
ATOM 1530 O O . TYR A 1 182 ? 5.823 10.349 18.557 1.00 95.06 182 TYR A O 1
ATOM 1538 N N . GLN A 1 183 ? 3.717 10.216 19.331 1.00 95.06 183 GLN A N 1
ATOM 1539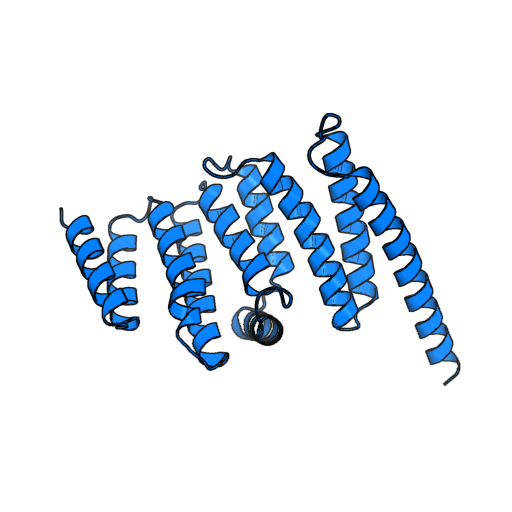 C CA . GLN A 1 183 ? 3.786 11.421 20.161 1.00 95.06 183 GLN A CA 1
ATOM 1540 C C . GLN A 1 183 ? 4.897 11.337 21.214 1.00 95.06 183 GLN A C 1
ATOM 1542 O O . GLN A 1 183 ? 5.636 12.296 21.405 1.00 95.06 183 GLN A O 1
ATOM 1547 N N . MET A 1 184 ? 5.044 10.184 21.876 1.00 94.62 184 MET A N 1
ATOM 1548 C CA . MET A 1 184 ? 6.123 9.973 22.849 1.00 94.62 184 MET A CA 1
ATOM 1549 C C . MET A 1 184 ? 7.508 10.027 22.199 1.00 94.62 184 MET A C 1
ATOM 1551 O O . MET A 1 184 ? 8.457 10.497 22.820 1.00 94.62 184 MET A O 1
ATOM 1555 N N . LYS A 1 185 ? 7.634 9.529 20.964 1.00 94.44 185 LYS A N 1
ATOM 1556 C CA . LYS A 1 185 ? 8.899 9.530 20.225 1.00 94.44 185 LYS A CA 1
ATOM 1557 C C . LYS A 1 185 ? 9.259 10.917 19.685 1.00 94.44 185 LYS A C 1
ATOM 1559 O O . LYS A 1 185 ? 10.440 11.244 19.623 1.00 94.44 185 LYS A O 1
ATOM 1564 N N . HIS A 1 186 ? 8.254 11.712 19.323 1.00 92.88 186 HIS A N 1
ATOM 1565 C CA . HIS A 1 186 ? 8.407 13.026 18.694 1.00 92.88 186 HIS A CA 1
ATOM 1566 C C . HIS A 1 186 ? 7.618 14.108 19.450 1.00 92.88 186 HIS A C 1
ATOM 1568 O O . HIS A 1 186 ? 6.664 14.661 18.901 1.00 92.88 186 HIS A O 1
ATOM 1574 N N . PRO A 1 187 ? 7.989 14.431 20.705 1.00 89.94 187 PRO A N 1
ATOM 1575 C CA . PRO A 1 187 ? 7.257 15.409 21.516 1.00 89.94 187 PRO A CA 1
ATOM 1576 C C . PRO A 1 187 ? 7.347 16.840 20.962 1.00 89.94 187 PRO A C 1
ATOM 1578 O O . PRO A 1 187 ? 6.462 17.650 21.214 1.00 89.94 187 PRO A O 1
ATOM 1581 N N . GLU A 1 188 ? 8.391 17.128 20.182 1.00 89.38 188 GLU A N 1
ATOM 1582 C CA . GLU A 1 188 ? 8.656 18.427 19.547 1.00 89.38 188 GLU A CA 1
ATOM 1583 C C . GLU A 1 188 ? 7.932 18.593 18.189 1.00 89.38 188 GLU A C 1
ATOM 1585 O O . GLU A 1 188 ? 8.122 19.594 17.496 1.00 89.38 188 GLU A O 1
ATOM 1590 N N . GLU A 1 189 ? 7.152 17.597 17.744 1.00 85.38 189 GLU A N 1
ATOM 1591 C CA . GLU A 1 189 ? 6.445 17.647 16.460 1.00 85.38 189 GLU A CA 1
ATOM 1592 C C . GLU A 1 189 ? 5.379 18.749 16.466 1.00 85.38 189 GLU A C 1
ATOM 1594 O O . GLU A 1 189 ? 4.448 18.741 17.269 1.00 85.38 189 GLU A O 1
ATOM 1599 N N . THR A 1 190 ? 5.492 19.672 15.513 1.00 84.44 190 THR A N 1
ATOM 1600 C CA . THR A 1 190 ? 4.594 20.830 15.375 1.00 84.44 190 THR A CA 1
ATOM 1601 C C . THR A 1 190 ? 3.939 20.913 14.000 1.00 84.44 190 THR A C 1
ATOM 1603 O O . THR A 1 190 ? 3.039 21.728 13.805 1.00 84.44 190 THR A O 1
ATOM 1606 N N . MET A 1 191 ? 4.335 20.067 13.037 1.00 85.75 191 MET A N 1
ATOM 1607 C CA . MET A 1 191 ? 3.767 20.110 11.684 1.00 85.75 191 MET A CA 1
ATOM 1608 C C . MET A 1 191 ? 2.336 19.573 11.615 1.00 85.75 191 MET A C 1
ATOM 1610 O O . MET A 1 191 ? 1.623 19.853 10.651 1.00 85.75 191 MET A O 1
ATOM 1614 N N . ILE A 1 192 ? 1.929 18.754 12.585 1.00 90.31 192 ILE A N 1
ATOM 1615 C CA . ILE A 1 192 ? 0.617 18.111 12.618 1.00 90.31 192 ILE A CA 1
ATOM 1616 C C . ILE A 1 192 ? 0.021 18.130 14.025 1.00 90.31 192 ILE A C 1
ATOM 1618 O O . ILE A 1 192 ? 0.737 18.062 15.021 1.00 90.31 192 ILE A O 1
ATOM 1622 N N . ASP A 1 193 ? -1.308 18.155 14.097 1.00 92.75 193 ASP A N 1
ATOM 1623 C CA . ASP A 1 193 ? -2.054 18.107 15.355 1.00 92.75 193 ASP A CA 1
ATOM 1624 C C . ASP A 1 193 ? -2.198 16.661 15.869 1.00 92.75 193 ASP A C 1
ATOM 1626 O O . ASP A 1 193 ? -3.237 16.009 15.721 1.00 92.75 193 ASP A O 1
ATOM 1630 N N . VAL A 1 194 ? -1.112 16.125 16.439 1.00 92.94 194 VAL A N 1
ATOM 1631 C CA . VAL A 1 194 ? -1.067 14.745 16.961 1.00 92.94 194 VAL A CA 1
ATOM 1632 C C . VAL A 1 194 ? -2.081 14.533 18.089 1.00 92.94 194 VAL A C 1
ATOM 1634 O O . VAL A 1 194 ? -2.762 13.505 18.123 1.00 92.94 194 VAL A O 1
ATOM 1637 N N . SER A 1 195 ? -2.216 15.496 19.004 1.00 92.69 195 SER A N 1
ATOM 1638 C CA . SER A 1 195 ? -3.176 15.416 20.111 1.00 92.69 195 SER A CA 1
ATOM 1639 C C . SER A 1 195 ? -4.618 15.451 19.604 1.00 92.69 195 SER A C 1
ATOM 1641 O O . SER A 1 195 ? -5.448 14.678 20.092 1.00 92.69 195 SER A O 1
ATOM 1643 N N . GLY A 1 196 ? -4.910 16.260 18.582 1.00 94.19 196 GLY A N 1
ATOM 1644 C CA . GLY A 1 196 ? -6.190 16.255 17.881 1.00 94.19 196 GLY A CA 1
ATOM 1645 C C . GLY A 1 196 ? -6.513 14.903 17.246 1.00 94.19 196 GLY A C 1
ATOM 1646 O O . GLY A 1 196 ? -7.627 14.400 17.422 1.00 94.19 196 GLY A O 1
ATOM 1647 N N . PHE A 1 197 ? -5.546 14.256 16.581 1.00 94.19 197 PHE A N 1
ATOM 1648 C CA . PHE A 1 197 ? -5.739 12.905 16.034 1.00 94.19 197 PHE A CA 1
ATOM 1649 C C . PHE A 1 197 ? -6.048 11.873 17.122 1.00 94.19 197 PHE A C 1
ATOM 1651 O O . PHE A 1 197 ? -6.991 11.095 16.966 1.00 94.19 197 PHE A O 1
ATOM 1658 N N . ILE A 1 198 ? -5.306 11.885 18.234 1.00 96.06 198 ILE A N 1
ATOM 1659 C CA . ILE A 1 198 ? -5.545 10.976 19.365 1.00 96.06 198 ILE A CA 1
ATOM 1660 C C . ILE A 1 198 ? -6.945 11.204 19.946 1.00 96.06 198 ILE A C 1
ATOM 1662 O O . ILE A 1 198 ? -7.708 10.248 20.074 1.00 96.06 198 ILE A O 1
ATOM 1666 N N . SER A 1 199 ? -7.319 12.455 20.229 1.00 96.56 199 SER A N 1
ATOM 1667 C CA . SER A 1 199 ? -8.636 12.778 20.794 1.00 96.56 199 SER A CA 1
ATOM 1668 C C . SER A 1 199 ? -9.780 12.361 19.864 1.00 96.56 199 SER A C 1
ATOM 1670 O O . SER A 1 199 ? -10.790 11.814 20.313 1.00 96.56 199 SER A O 1
ATOM 1672 N N . ASN A 1 200 ? -9.624 12.565 18.553 1.00 95.94 200 ASN A N 1
ATOM 1673 C CA . ASN A 1 200 ? -10.622 12.154 17.568 1.00 95.94 200 ASN A CA 1
ATOM 1674 C C . ASN A 1 200 ? -10.766 10.624 17.521 1.00 95.94 200 ASN A C 1
ATOM 1676 O O . ASN A 1 200 ? -11.879 10.100 17.560 1.00 95.94 200 ASN A O 1
ATOM 1680 N N . LEU A 1 201 ? -9.648 9.894 17.529 1.00 95.81 201 LEU A N 1
ATOM 1681 C CA . LEU A 1 201 ? -9.661 8.434 17.567 1.00 95.81 201 LEU A CA 1
ATOM 1682 C C . LEU A 1 201 ? -10.271 7.877 18.866 1.00 95.81 201 LEU A C 1
ATOM 1684 O O . LEU A 1 201 ? -10.977 6.870 18.812 1.00 95.81 201 LEU A O 1
ATOM 1688 N N . GLU A 1 202 ? -10.064 8.525 20.017 1.00 96.94 202 GLU A N 1
ATOM 1689 C CA . GLU A 1 202 ? -10.700 8.141 21.288 1.00 96.94 202 GLU A CA 1
ATOM 1690 C C . GLU A 1 202 ? -12.224 8.300 21.214 1.00 96.94 202 GLU A C 1
ATOM 1692 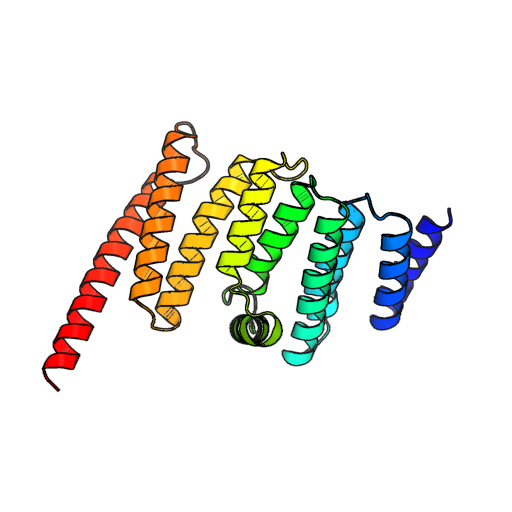O O . GLU A 1 202 ? -12.959 7.347 21.483 1.00 96.94 202 GLU A O 1
ATOM 1697 N N . ARG A 1 203 ? -12.708 9.452 20.730 1.00 96.62 203 ARG A N 1
ATOM 1698 C CA . ARG A 1 203 ? -14.148 9.681 20.508 1.00 96.62 203 ARG A CA 1
ATOM 1699 C C . ARG A 1 203 ? -14.739 8.680 19.519 1.00 96.62 203 ARG A C 1
ATOM 1701 O O . ARG A 1 203 ? -15.821 8.143 19.749 1.00 96.62 203 ARG A O 1
ATOM 1708 N N . ARG A 1 204 ? -14.026 8.409 18.421 1.00 94.94 204 ARG A N 1
ATOM 1709 C CA . ARG A 1 204 ? -14.433 7.431 17.406 1.00 94.94 204 ARG A CA 1
ATOM 1710 C C . ARG A 1 204 ? -14.545 6.029 17.999 1.00 94.94 204 ARG A C 1
ATOM 1712 O O . ARG A 1 204 ? -15.534 5.349 17.741 1.00 94.94 204 ARG A O 1
ATOM 1719 N N . LYS A 1 205 ? -13.578 5.606 18.816 1.00 95.81 205 LYS A N 1
ATOM 1720 C CA . LYS A 1 205 ? -13.619 4.314 19.510 1.00 95.81 205 LYS A CA 1
ATOM 1721 C C . LYS A 1 205 ? -14.869 4.197 20.383 1.00 95.81 205 LYS A C 1
ATOM 1723 O O . LYS A 1 205 ? -15.597 3.214 20.262 1.00 95.81 205 LYS A O 1
ATOM 1728 N N . GLU A 1 206 ? -15.144 5.196 21.221 1.00 96.44 206 GLU A N 1
ATOM 1729 C CA . GLU A 1 206 ? -16.338 5.200 22.077 1.00 96.44 206 GLU A CA 1
ATOM 1730 C C . GLU A 1 206 ? -17.634 5.137 21.262 1.00 96.44 206 GLU A C 1
ATOM 1732 O O . GLU A 1 206 ? -18.561 4.402 21.610 1.00 96.44 206 GLU A O 1
ATOM 1737 N N . PHE A 1 207 ? -17.700 5.896 20.167 1.00 95.81 207 PHE A N 1
ATOM 1738 C CA . PHE A 1 207 ? -18.839 5.889 19.256 1.00 95.81 207 PHE A CA 1
ATOM 1739 C C . PHE A 1 207 ? -19.075 4.498 18.652 1.00 95.81 207 PHE A C 1
ATOM 1741 O O . PHE A 1 207 ? -20.182 3.968 18.759 1.00 95.81 207 PHE A O 1
ATOM 1748 N N . LEU A 1 208 ? -18.038 3.875 18.085 1.00 94.62 208 LEU A N 1
ATOM 1749 C CA . LEU A 1 208 ? -18.133 2.547 17.473 1.00 94.62 208 LEU A CA 1
ATOM 1750 C C . LEU A 1 208 ? -18.538 1.474 18.496 1.00 94.62 208 LEU A C 1
ATOM 1752 O O . LEU A 1 208 ? -19.362 0.613 18.193 1.00 94.62 208 LEU A O 1
ATOM 1756 N N . GLN A 1 209 ? -18.019 1.546 19.726 1.00 95.19 209 GLN A N 1
ATOM 1757 C CA . GLN A 1 209 ? -18.386 0.627 20.808 1.00 95.19 209 GLN A CA 1
ATOM 1758 C C . GLN A 1 209 ? -19.861 0.762 21.210 1.00 95.19 209 GLN A C 1
ATOM 1760 O O . GLN A 1 209 ? -20.556 -0.248 21.353 1.00 95.19 209 GLN A O 1
ATOM 1765 N N . LYS A 1 210 ? -20.362 1.997 21.350 1.00 95.56 210 LYS A N 1
ATOM 1766 C CA . LYS A 1 210 ? -21.786 2.262 21.617 1.00 95.56 210 LYS A CA 1
ATOM 1767 C C . LYS A 1 210 ? -22.665 1.747 20.478 1.00 95.56 210 LYS A C 1
ATOM 1769 O O . LYS A 1 210 ? -23.674 1.091 20.733 1.00 95.56 210 LYS A O 1
ATOM 1774 N N . LEU A 1 211 ? -22.259 1.992 19.232 1.00 93.69 211 LEU A N 1
ATOM 1775 C CA . LEU A 1 211 ? -22.977 1.537 18.043 1.00 93.69 211 LEU A CA 1
ATOM 1776 C C . LEU A 1 211 ? -23.051 0.004 17.973 1.00 93.69 211 LEU A C 1
ATOM 1778 O O . LEU A 1 211 ? -24.125 -0.549 17.733 1.00 93.69 211 LEU A O 1
ATOM 1782 N N . LEU A 1 212 ? -21.936 -0.686 18.231 1.00 92.94 212 LEU A N 1
ATOM 1783 C CA . LEU A 1 212 ? -21.881 -2.148 18.255 1.00 92.94 212 LEU A CA 1
ATOM 1784 C C . LEU A 1 212 ? -22.773 -2.734 19.358 1.00 92.94 212 LEU A C 1
ATOM 1786 O O . LEU A 1 212 ? -23.485 -3.705 19.109 1.00 92.94 212 LEU A O 1
ATOM 1790 N N . LYS A 1 213 ? -22.768 -2.138 20.558 1.00 92.69 213 LYS A N 1
ATOM 1791 C CA . LYS A 1 213 ? -23.645 -2.552 21.663 1.00 92.69 213 LYS A CA 1
ATOM 1792 C C . LYS A 1 213 ? -25.124 -2.417 21.286 1.00 92.69 213 LYS A C 1
ATOM 1794 O O . LYS A 1 213 ? -25.868 -3.380 21.432 1.00 92.69 213 LYS A O 1
ATOM 1799 N N . SER A 1 214 ? -25.517 -1.278 20.712 1.00 91.38 214 SER A N 1
ATOM 1800 C CA . SER A 1 214 ? -26.901 -1.041 20.278 1.00 91.38 214 SER A CA 1
ATOM 1801 C C . SER A 1 214 ? -27.359 -1.999 19.169 1.00 91.38 214 SER A C 1
ATOM 1803 O O . SER A 1 214 ? -28.513 -2.421 19.170 1.00 91.38 214 SER A O 1
ATOM 1805 N N . ARG A 1 215 ? -26.476 -2.372 18.227 1.00 88.81 215 ARG A N 1
ATOM 1806 C CA . ARG A 1 215 ? -26.798 -3.392 17.211 1.00 88.81 215 ARG A CA 1
ATOM 1807 C C . ARG A 1 215 ? -27.069 -4.752 17.847 1.00 88.81 215 ARG A C 1
ATOM 1809 O O . ARG A 1 215 ? -28.073 -5.365 17.518 1.00 88.81 215 ARG A O 1
ATOM 1816 N N . LYS A 1 216 ? -26.219 -5.174 18.790 1.00 86.81 216 LYS A N 1
ATOM 1817 C CA . LYS A 1 216 ? -26.418 -6.436 19.511 1.00 86.81 216 LYS A CA 1
ATOM 1818 C C . LYS A 1 216 ? -27.746 -6.441 20.264 1.00 86.81 216 LYS A C 1
ATOM 1820 O O . LYS A 1 216 ? -28.484 -7.393 20.120 1.00 86.81 216 LYS A O 1
ATOM 1825 N N . GLU A 1 217 ? -28.086 -5.382 20.994 1.00 85.56 217 GLU A N 1
ATOM 1826 C CA . GLU A 1 217 ? -29.367 -5.305 21.721 1.00 85.56 217 GLU A CA 1
ATOM 1827 C C . GLU A 1 217 ? -30.581 -5.462 20.783 1.00 85.56 217 GLU A C 1
ATOM 1829 O O . GLU A 1 217 ? -31.472 -6.253 21.064 1.00 85.56 217 GLU A O 1
ATOM 1834 N N . LYS A 1 218 ? -30.568 -4.818 19.607 1.00 79.75 218 LYS A N 1
ATOM 1835 C CA . LYS A 1 218 ? -31.649 -4.941 18.607 1.00 79.75 218 LYS A CA 1
ATOM 1836 C C . LYS A 1 218 ? -31.776 -6.322 17.960 1.00 79.75 218 LYS A C 1
ATOM 1838 O O . LYS A 1 218 ? -32.854 -6.647 17.469 1.00 79.75 218 LYS A O 1
ATOM 1843 N N . ASP A 1 219 ? -30.691 -7.087 17.896 1.00 74.56 219 ASP A N 1
ATOM 1844 C CA . ASP A 1 219 ? -30.702 -8.445 17.344 1.00 74.56 219 ASP A CA 1
ATOM 1845 C C . ASP A 1 219 ? -31.194 -9.483 18.370 1.00 74.56 219 ASP A C 1
ATOM 1847 O O . ASP A 1 219 ? -31.604 -10.564 17.968 1.00 74.56 219 ASP A O 1
ATOM 1851 N N . TRP A 1 220 ? -31.174 -9.169 19.673 1.00 62.91 220 TRP A N 1
ATOM 1852 C CA . TRP A 1 220 ? -31.729 -10.028 20.735 1.00 62.91 220 TRP A CA 1
ATOM 1853 C C . TRP A 1 220 ? -33.248 -9.872 20.907 1.00 62.91 220 TRP A C 1
ATOM 1855 O O . TRP A 1 220 ? -33.895 -10.785 21.410 1.00 62.91 220 TRP A O 1
ATOM 1865 N N . ASP A 1 221 ? -33.808 -8.735 20.485 1.00 59.34 221 ASP A N 1
ATOM 1866 C CA . ASP A 1 221 ? -35.248 -8.440 20.531 1.00 59.34 221 ASP A CA 1
ATOM 1867 C C . ASP A 1 221 ? -36.025 -8.958 19.291 1.00 59.34 221 ASP A C 1
ATOM 1869 O O . ASP A 1 221 ? -37.218 -8.674 19.147 1.00 59.34 221 ASP A O 1
ATOM 1873 N N . LYS A 1 222 ? -35.365 -9.683 18.375 1.00 54.94 222 LYS A N 1
ATOM 1874 C CA . LYS A 1 222 ? -35.945 -10.298 17.164 1.00 54.94 222 LYS A CA 1
ATOM 1875 C C . LYS A 1 222 ? -35.932 -11.818 17.244 1.00 54.94 222 LYS A C 1
ATOM 1877 O O . LYS A 1 222 ? -36.894 -12.412 16.708 1.00 54.94 222 LYS A O 1
#

pLDDT: mean 92.93, std 6.05, range [54.94, 98.56]

Solvent-accessible surface area (backbone atoms only — not comparable to full-atom values): 11520 Å² total; per-residue (Å²): 108,75,63,58,53,48,50,55,51,33,52,54,26,53,77,70,65,38,57,70,61,25,50,55,43,50,54,51,49,41,70,76,42,51,78,41,59,65,60,29,45,52,52,16,48,42,28,39,46,59,57,16,64,78,39,88,51,66,70,60,20,43,56,28,30,53,50,11,54,52,45,31,54,55,34,42,74,55,33,81,66,43,8,45,50,27,33,52,50,10,48,48,33,46,52,65,47,28,64,93,77,26,93,54,6,65,61,46,48,54,47,38,35,71,77,70,69,44,54,45,56,60,50,12,48,53,25,36,56,51,9,70,76,28,68,35,83,85,55,58,64,70,62,52,54,51,46,54,30,48,48,28,46,51,46,15,53,51,28,44,75,74,65,38,53,68,61,14,43,53,26,32,54,52,21,42,52,44,47,54,52,48,43,72,74,43,75,85,63,74,92,58,67,60,66,59,51,47,54,51,43,52,54,49,41,55,49,51,53,53,51,52,52,54,53,53,56,61,64,73,78,107

Secondary structure (DSSP, 8-state):
-HHHHHHHHHHHHHHTT-HHHHHHHHHHHHHHSTT-HHHHHHHHHIIIIIIHHT--SHHHHHHHHHHHHHHHHHHHHH-TT-HHHHHHHHHHHHHTT-TTT-TTHHHHHHHHHHHH---HHHHHHHHHHHHHTT--SSS-HHHHHHHHHHHHHHHHHHHHHTT-HHHHHHHHHHHHHHHHHHHHH-TT--SS-HHHHHHHHHHHHHHHHHHHHHHHHHHH--

Sequence (222 aa):
MAVDFLWARAIVRHEEKKYYELLAINNLISKLQPNFPAVWIFQAWNMAYNIAYEWDSPQNKWKWIRTGLSFAKKGTLKNPKSGDLFFELGYMYLHLFDHRVFKYAEYYREQLKKDEGEDNFVASLYWIRRALLNSPKIHNVIAIERTVCHVLMYASICAENEGDLSKSIEYTESALKEWKSYQMKHPEETMIDVSGFISNLERRKEFLQKLLKSRKEKDWDK

Foldseek 3Di:
DVLVVLVVVLVVCVVVLVVVVNVVSLVVSCVVVVQDLCSLLVQLCCQQPVNLVPDDDPVSSLVSNVVSLVSLVSSCVSHVLALQSLQSSLVSLQQSLQCVRDVCNVVNQVCCCVPPVDGSLVSSLVSLVSSLVRPHDPDDSLVSLVVNLVSLQSQLVVCVVVVNLVSSLVSLVVSLVSLVVSCVVCVVDDPDDSVVSNVVSVVVNVVSVVVVVVVVVVVVVD

Mean predicted aligned error: 4.54 Å